Protein AF-A0A819PCN5-F1 (afdb_monomer_lite)

Foldseek 3Di:
DPPPVVVVVVVVVVVVVVVVVVVVVVVVVPPPPVPDPPPPPPDPDDDDDPLVVVADKDFPFPKDADDPVCVVVVPAQCPDQRIKTWIAGPPVRDIDIHHDDDDPVVVVVVVVVVVVVVVVVVVVVVVVVVVVVVVVVVVVVVVVVVVVVVCVVPVDDVLVVVVVVLVVCVVPVVDDDDDDPVVSVVVNQVVDDPVSVVSVVVNVVD

Radius of gyration: 41.99 Å; chains: 1; bounding box: 84×27×104 Å

Secondary structure (DSSP, 8-state):
--SHHHHHHHHHHHHHHHHHHHHHHHHHHHS------------S------GGGTS-EEEEEEEEEPPHHHHHTT-TTTTTTSEEEEEEETTT--EEEEE-PPPHHHHHHHHHHHHHHHHHHHHHHHHHHHHHHHHHHHHHHHHHHHHHHHHHH----HHHHHHHHHHHHHH-TT-------HHHHHHHHHHS-HHHHHHHHHHHH-

pLDDT: mean 79.51, std 15.23, range [34.19, 95.12]

Structure (mmCIF, N/CA/C/O backbone):
data_AF-A0A819PCN5-F1
#
_entry.id   AF-A0A819PCN5-F1
#
loop_
_atom_site.group_PDB
_atom_site.id
_atom_site.type_symbol
_atom_site.label_atom_id
_atom_site.label_alt_id
_atom_site.label_comp_id
_atom_site.label_asym_id
_atom_site.label_entity_id
_atom_site.label_seq_id
_atom_site.pdbx_PDB_ins_code
_atom_site.Cartn_x
_atom_site.Cartn_y
_atom_site.Cartn_z
_atom_site.occupancy
_atom_site.B_iso_or_equiv
_atom_site.auth_seq_id
_atom_site.auth_comp_id
_atom_site.auth_asym_id
_atom_site.auth_atom_id
_atom_site.pdbx_PDB_model_num
ATOM 1 N N . MET A 1 1 ? 12.721 5.752 26.627 1.00 47.56 1 MET A N 1
ATOM 2 C CA . MET A 1 1 ? 12.188 4.786 25.633 1.00 47.56 1 MET A CA 1
ATOM 3 C C . MET A 1 1 ? 11.727 5.528 24.369 1.00 47.56 1 MET A C 1
ATOM 5 O O . MET A 1 1 ? 10.602 5.344 23.937 1.00 47.56 1 MET A O 1
ATOM 9 N N . PHE A 1 2 ? 12.571 6.388 23.779 1.00 42.91 2 PHE A N 1
ATOM 10 C CA . PHE A 1 2 ? 12.208 7.173 22.584 1.00 42.91 2 PHE A CA 1
ATOM 11 C C . PHE A 1 2 ? 13.186 7.038 21.397 1.00 42.91 2 PHE A C 1
ATOM 13 O O . PHE A 1 2 ? 12.843 7.478 20.309 1.00 42.91 2 PHE A O 1
ATOM 20 N N . ASP A 1 3 ? 14.309 6.313 21.518 1.00 54.78 3 ASP A N 1
ATOM 21 C CA . ASP A 1 3 ? 15.351 6.332 20.466 1.00 54.78 3 ASP A CA 1
ATOM 22 C C . ASP A 1 3 ? 15.525 5.061 19.621 1.00 54.78 3 ASP A C 1
ATOM 24 O O . ASP A 1 3 ? 16.230 5.065 18.612 1.00 54.78 3 ASP A O 1
ATOM 28 N N . ILE A 1 4 ? 14.866 3.950 19.962 1.00 57.84 4 ILE A N 1
ATOM 29 C CA . ILE A 1 4 ? 14.995 2.700 19.184 1.00 57.84 4 ILE A CA 1
ATOM 30 C C . ILE A 1 4 ? 14.151 2.745 17.901 1.00 57.84 4 ILE A C 1
ATOM 32 O O . ILE A 1 4 ? 14.544 2.203 16.865 1.00 57.84 4 ILE A O 1
ATOM 36 N N . VAL A 1 5 ? 12.989 3.401 17.951 1.00 57.75 5 VAL A N 1
ATOM 37 C CA . VAL A 1 5 ? 12.026 3.429 16.838 1.00 57.75 5 VAL A CA 1
ATOM 38 C C . VAL A 1 5 ? 12.459 4.418 15.752 1.00 57.75 5 VAL A C 1
ATOM 40 O O . VAL A 1 5 ? 12.352 4.107 14.567 1.00 57.75 5 VAL A O 1
ATOM 43 N N . THR A 1 6 ? 13.008 5.570 16.137 1.00 66.56 6 THR A N 1
ATOM 44 C CA . THR A 1 6 ? 13.599 6.563 15.227 1.00 66.56 6 THR A CA 1
ATOM 45 C C . THR A 1 6 ? 14.868 6.028 14.575 1.00 66.56 6 THR A C 1
ATOM 47 O O . THR A 1 6 ? 14.984 6.096 13.354 1.00 66.56 6 THR A O 1
ATOM 50 N N . ARG A 1 7 ? 15.762 5.377 15.332 1.00 70.56 7 ARG A N 1
ATOM 51 C CA . ARG A 1 7 ? 16.987 4.774 14.779 1.00 70.56 7 ARG A CA 1
ATOM 52 C C . ARG A 1 7 ? 16.694 3.675 13.750 1.00 70.56 7 ARG A C 1
ATOM 54 O O . ARG A 1 7 ? 17.331 3.646 12.703 1.00 70.56 7 ARG A O 1
ATOM 61 N N . ARG A 1 8 ? 15.690 2.818 13.983 1.00 68.75 8 ARG A N 1
ATOM 62 C CA . ARG A 1 8 ? 15.265 1.803 12.994 1.00 68.75 8 ARG A CA 1
ATOM 63 C C . ARG A 1 8 ? 14.690 2.421 11.719 1.00 68.75 8 ARG A C 1
ATOM 65 O O . ARG A 1 8 ? 14.965 1.921 10.634 1.00 68.75 8 ARG A O 1
ATOM 72 N N . ARG A 1 9 ? 13.933 3.516 11.839 1.00 75.44 9 ARG A N 1
ATOM 73 C CA . ARG A 1 9 ? 13.426 4.261 10.677 1.00 75.44 9 ARG A CA 1
ATOM 74 C C . ARG A 1 9 ? 14.562 4.920 9.899 1.00 75.44 9 ARG A C 1
ATOM 76 O O . ARG A 1 9 ? 14.589 4.803 8.683 1.00 75.44 9 ARG A O 1
ATOM 83 N N . ILE A 1 10 ? 15.525 5.534 10.586 1.00 79.00 10 ILE A N 1
ATOM 84 C CA . ILE A 1 10 ? 16.691 6.172 9.959 1.00 79.00 10 ILE A CA 1
ATOM 85 C C . ILE A 1 10 ? 17.537 5.141 9.205 1.00 79.00 10 ILE A C 1
ATOM 87 O O . ILE A 1 10 ? 17.858 5.363 8.045 1.00 79.00 10 ILE A O 1
ATOM 91 N N . ILE A 1 11 ? 17.828 3.985 9.809 1.00 81.00 11 ILE A N 1
ATOM 92 C CA . ILE A 1 11 ? 18.574 2.904 9.143 1.00 81.00 11 ILE A CA 1
ATOM 93 C C . ILE A 1 11 ? 17.844 2.440 7.875 1.00 81.00 11 ILE A C 1
ATOM 95 O O . ILE A 1 11 ? 18.470 2.273 6.834 1.00 81.00 11 ILE A O 1
ATOM 99 N N . PHE A 1 12 ? 16.520 2.293 7.934 1.00 78.81 12 PHE A N 1
ATOM 100 C CA . PHE A 1 12 ? 15.714 1.919 6.773 1.00 78.81 12 PHE A CA 1
ATOM 101 C C . PHE A 1 12 ? 15.790 2.958 5.646 1.00 78.81 12 PHE A C 1
ATOM 103 O O . PHE A 1 12 ? 16.007 2.597 4.492 1.00 78.81 12 PHE A O 1
ATOM 110 N N . PHE A 1 13 ? 15.665 4.246 5.980 1.00 81.06 13 PHE A N 1
ATOM 111 C CA . PHE A 1 13 ? 15.818 5.330 5.008 1.00 81.06 13 PHE A CA 1
ATOM 112 C C . PHE A 1 13 ? 17.221 5.351 4.394 1.00 81.06 13 PHE A C 1
ATOM 114 O O . PHE A 1 13 ? 17.342 5.506 3.183 1.00 81.06 13 PHE A O 1
ATOM 121 N N . LEU A 1 14 ? 18.269 5.124 5.189 1.00 85.25 14 LEU A N 1
ATOM 122 C CA . LEU A 1 14 ? 19.645 5.061 4.694 1.00 85.25 14 LEU A CA 1
ATOM 123 C C . LEU A 1 14 ? 19.857 3.884 3.732 1.00 85.25 14 LEU A C 1
ATOM 125 O O . LEU A 1 14 ? 20.431 4.078 2.664 1.00 85.25 14 LEU A O 1
ATOM 129 N N . PHE A 1 15 ? 19.347 2.690 4.055 1.00 85.44 15 PHE A N 1
ATOM 130 C CA . PHE A 1 15 ? 19.416 1.537 3.150 1.00 85.44 15 PHE A CA 1
ATOM 131 C C . PHE A 1 15 ? 18.616 1.759 1.862 1.00 85.44 15 PHE A C 1
ATOM 133 O O . PHE A 1 15 ? 19.098 1.411 0.787 1.00 85.44 15 PHE A O 1
ATOM 140 N N . ALA A 1 16 ? 17.432 2.372 1.946 1.00 82.56 16 ALA A N 1
ATOM 141 C CA . ALA A 1 16 ? 16.625 2.694 0.773 1.00 82.56 16 ALA A CA 1
ATOM 142 C C . ALA A 1 16 ? 17.334 3.706 -0.144 1.00 82.56 16 ALA A C 1
ATOM 144 O O . ALA A 1 16 ? 17.436 3.478 -1.346 1.00 82.56 16 ALA A O 1
ATOM 145 N N . VAL A 1 17 ? 17.892 4.783 0.419 1.00 85.31 17 VAL A N 1
ATOM 146 C CA . VAL A 1 17 ? 18.661 5.788 -0.335 1.00 85.31 17 VAL A CA 1
ATOM 147 C C . VAL A 1 17 ? 19.912 5.167 -0.956 1.00 85.31 17 VAL A C 1
ATOM 149 O O . VAL A 1 17 ? 20.199 5.412 -2.124 1.00 85.31 17 VAL A O 1
ATOM 152 N N . PHE A 1 18 ? 20.620 4.306 -0.222 1.00 86.81 18 PHE A N 1
ATOM 153 C CA . PHE A 1 18 ? 21.784 3.586 -0.734 1.00 86.81 18 PHE A CA 1
ATOM 154 C C . PHE A 1 18 ? 21.431 2.675 -1.920 1.00 86.81 18 PHE A C 1
ATOM 156 O O . PHE A 1 18 ? 22.106 2.722 -2.947 1.00 86.81 18 PHE A O 1
ATOM 163 N N . PHE A 1 19 ? 20.340 1.905 -1.830 1.00 83.31 19 PHE A N 1
ATOM 164 C CA . PHE A 1 19 ? 19.862 1.066 -2.936 1.00 83.31 19 PHE A CA 1
ATOM 165 C C . PHE A 1 19 ? 19.431 1.887 -4.156 1.00 83.31 19 PHE A C 1
ATOM 167 O O . PHE A 1 19 ? 19.736 1.507 -5.286 1.00 83.31 19 PHE A O 1
ATOM 174 N N . VAL A 1 20 ? 18.776 3.032 -3.946 1.00 83.19 20 VAL A N 1
ATOM 175 C CA . VAL A 1 20 ? 18.402 3.954 -5.028 1.00 83.19 20 VAL A CA 1
ATOM 176 C C . VAL A 1 20 ? 19.651 4.515 -5.710 1.00 83.19 20 VAL A C 1
ATOM 178 O O . VAL A 1 20 ? 19.747 4.445 -6.933 1.00 83.19 20 VAL A O 1
ATOM 181 N N . ILE A 1 21 ? 20.648 4.978 -4.952 1.00 86.31 21 ILE A N 1
ATOM 182 C CA . ILE A 1 21 ? 21.918 5.476 -5.502 1.00 86.31 21 ILE A CA 1
ATOM 183 C C . ILE A 1 21 ? 22.644 4.375 -6.281 1.00 86.31 21 ILE A C 1
ATOM 185 O O . ILE A 1 21 ? 23.072 4.613 -7.407 1.00 86.31 21 ILE A O 1
ATOM 189 N N . LEU A 1 22 ? 22.736 3.157 -5.740 1.00 84.44 22 LEU A N 1
ATOM 190 C CA . LEU A 1 22 ? 23.348 2.030 -6.447 1.00 84.44 22 LEU A CA 1
ATOM 191 C C . LEU A 1 22 ? 22.604 1.676 -7.735 1.00 84.44 22 LEU A C 1
ATOM 193 O O . LEU A 1 22 ? 23.254 1.429 -8.747 1.00 84.44 22 LEU A O 1
ATOM 197 N N . SER A 1 23 ? 21.269 1.696 -7.726 1.00 80.56 23 SER A N 1
ATOM 198 C CA . SER A 1 23 ? 20.475 1.466 -8.936 1.00 80.56 23 SER A CA 1
ATOM 199 C C . SER A 1 23 ? 20.758 2.536 -9.994 1.00 80.56 23 SER A C 1
ATOM 201 O O . SER A 1 23 ? 21.027 2.198 -11.142 1.00 80.56 23 SER A O 1
ATOM 203 N N . ILE A 1 24 ? 20.818 3.815 -9.602 1.00 80.88 24 ILE A N 1
ATOM 204 C CA . ILE A 1 24 ? 21.129 4.936 -10.498 1.00 80.88 24 ILE A CA 1
ATOM 205 C C . ILE A 1 24 ? 22.540 4.789 -11.069 1.00 80.88 24 ILE A C 1
ATOM 207 O O . ILE A 1 24 ? 22.732 4.943 -12.271 1.00 80.88 24 ILE A O 1
ATOM 211 N N . LEU A 1 25 ? 23.526 4.453 -10.234 1.00 80.88 25 LEU A N 1
ATOM 212 C CA . LEU A 1 25 ? 24.910 4.251 -10.665 1.00 80.88 25 LEU A CA 1
ATOM 213 C C . LEU A 1 25 ? 25.053 3.037 -11.590 1.00 80.88 25 LEU A C 1
ATOM 215 O O . LEU A 1 25 ? 25.814 3.085 -12.555 1.00 80.88 25 LEU A O 1
ATOM 219 N N . PHE A 1 26 ? 24.305 1.966 -11.333 1.00 78.38 26 PHE A N 1
ATOM 220 C CA . PHE A 1 26 ? 24.253 0.783 -12.185 1.00 78.38 26 PHE A CA 1
ATOM 221 C C . PHE A 1 26 ? 23.624 1.106 -13.549 1.00 78.38 26 PHE A C 1
ATOM 223 O O . PHE A 1 26 ? 24.216 0.794 -14.581 1.00 78.38 26 PHE A O 1
ATOM 230 N N . PHE A 1 27 ? 22.498 1.829 -13.581 1.00 70.38 27 PHE A N 1
ATOM 231 C CA . PHE A 1 27 ? 21.902 2.323 -14.828 1.00 70.38 27 PHE A CA 1
ATOM 232 C C . PHE A 1 27 ? 22.833 3.293 -15.568 1.00 70.38 27 PHE A C 1
ATOM 234 O O . PHE A 1 27 ? 22.979 3.185 -16.782 1.00 70.38 27 PHE A O 1
ATOM 241 N N . ALA A 1 28 ? 23.530 4.182 -14.858 1.00 69.69 28 ALA A N 1
ATOM 242 C CA . ALA A 1 28 ? 24.494 5.111 -15.447 1.00 69.69 28 ALA A CA 1
ATOM 243 C C . ALA A 1 28 ? 25.737 4.409 -16.025 1.00 69.69 28 ALA A C 1
ATOM 245 O O . ALA A 1 28 ? 26.319 4.897 -16.989 1.00 69.69 28 ALA A O 1
ATOM 246 N N . ARG A 1 29 ? 26.139 3.258 -15.467 1.00 68.69 29 ARG A N 1
ATOM 247 C CA . ARG A 1 29 ? 27.231 2.413 -15.988 1.00 68.69 29 ARG A CA 1
ATOM 248 C C . ARG A 1 29 ? 26.805 1.561 -17.186 1.00 68.69 29 ARG A C 1
ATOM 250 O O . ARG A 1 29 ? 27.654 1.215 -18.002 1.00 68.69 29 ARG A O 1
ATOM 257 N N . ILE A 1 30 ? 25.525 1.197 -17.264 1.00 59.66 30 ILE A N 1
ATOM 258 C CA . ILE A 1 30 ? 24.975 0.289 -18.284 1.00 59.66 30 ILE A CA 1
ATOM 259 C C . ILE A 1 30 ? 24.391 1.028 -19.481 1.00 59.66 30 ILE A C 1
ATOM 261 O O . ILE A 1 30 ? 24.315 0.443 -20.557 1.00 59.66 30 ILE A O 1
ATOM 265 N N . ILE A 1 31 ? 24.048 2.314 -19.351 1.00 52.16 31 ILE A N 1
ATOM 266 C CA . ILE A 1 31 ? 23.922 3.196 -20.513 1.00 52.16 31 ILE A CA 1
ATOM 267 C C . ILE A 1 31 ? 25.330 3.327 -21.105 1.00 52.16 31 ILE A C 1
ATOM 269 O O . ILE A 1 31 ? 26.186 3.965 -20.487 1.00 52.16 31 ILE A O 1
ATOM 273 N N . PRO A 1 32 ? 25.616 2.775 -22.297 1.00 45.69 32 PRO A N 1
ATOM 274 C CA . PRO A 1 32 ? 26.858 3.079 -22.964 1.00 45.69 32 PRO A CA 1
ATOM 275 C C . PRO A 1 32 ? 26.719 4.526 -23.437 1.00 45.69 32 PRO A C 1
ATOM 277 O O . PRO A 1 32 ? 26.144 4.802 -24.490 1.00 45.69 32 PRO A O 1
ATOM 280 N N . SER A 1 33 ? 27.258 5.474 -22.669 1.00 48.09 33 SER A N 1
ATOM 281 C CA . SER A 1 33 ? 27.821 6.675 -23.278 1.00 48.09 33 SER A CA 1
ATOM 282 C C . SER A 1 33 ? 29.029 6.203 -24.080 1.00 48.09 33 SER A C 1
ATOM 284 O O . SER A 1 33 ? 30.165 6.201 -23.609 1.00 48.09 33 SER A O 1
ATOM 286 N N . TYR A 1 34 ? 28.746 5.682 -25.273 1.00 43.84 34 TYR A N 1
ATOM 287 C CA . TYR A 1 34 ? 29.720 5.220 -26.247 1.00 43.84 34 TYR A CA 1
ATOM 288 C C . TYR A 1 34 ? 30.394 6.455 -26.851 1.00 43.84 34 TYR A C 1
ATOM 290 O O . TYR A 1 34 ? 30.130 6.851 -27.979 1.00 43.84 34 TYR A O 1
ATOM 298 N N . SER A 1 35 ? 31.241 7.114 -26.064 1.00 48.19 35 SER A N 1
ATOM 299 C CA . SER A 1 35 ? 32.206 8.093 -26.551 1.00 48.19 35 SER A CA 1
ATOM 300 C C . SER A 1 35 ? 33.605 7.540 -26.317 1.00 48.19 35 SER A C 1
ATOM 302 O O . SER A 1 35 ? 34.374 8.029 -25.493 1.00 48.19 35 SER A O 1
ATOM 304 N N . LYS A 1 36 ? 33.943 6.484 -27.054 1.00 35.03 36 LYS A N 1
ATOM 305 C CA . LYS A 1 36 ? 35.325 6.273 -27.470 1.00 35.03 36 LYS A CA 1
ATOM 306 C C . LYS A 1 36 ? 35.345 6.470 -28.974 1.00 35.03 36 LYS A C 1
ATOM 308 O O . LYS A 1 36 ? 34.945 5.589 -29.727 1.00 35.03 36 LYS A O 1
ATOM 313 N N . HIS A 1 37 ? 35.764 7.661 -29.393 1.00 40.47 37 HIS A N 1
ATOM 314 C CA . HIS A 1 37 ? 36.236 7.878 -30.751 1.00 40.47 37 HIS A CA 1
ATOM 315 C C . HIS A 1 37 ? 37.432 6.942 -30.969 1.00 40.47 37 HIS A C 1
ATOM 317 O O . HIS A 1 37 ? 38.551 7.257 -30.581 1.00 40.47 37 HIS A O 1
ATOM 323 N N . ALA A 1 38 ? 37.190 5.772 -31.557 1.00 36.78 38 ALA A N 1
ATOM 324 C CA . ALA A 1 38 ? 38.187 5.147 -32.406 1.00 36.78 38 ALA A CA 1
ATOM 325 C C . ALA A 1 38 ? 38.101 5.898 -33.735 1.00 36.78 38 ALA A C 1
ATOM 327 O O . ALA A 1 38 ? 37.205 5.670 -34.546 1.00 36.78 38 ALA A O 1
ATOM 328 N N . SER A 1 39 ? 38.968 6.892 -33.889 1.00 40.16 39 SER A N 1
ATOM 329 C CA . SER A 1 39 ? 39.209 7.597 -35.140 1.00 40.16 39 SER A CA 1
ATOM 330 C C . SER A 1 39 ? 39.729 6.604 -36.180 1.00 40.16 39 SER A C 1
ATOM 332 O O . SER A 1 39 ? 40.931 6.399 -36.308 1.00 40.16 39 SER A O 1
ATOM 334 N N . LEU A 1 40 ? 38.812 5.965 -36.904 1.00 42.12 40 LEU A N 1
ATOM 335 C CA . LEU A 1 40 ? 39.084 5.429 -38.228 1.00 42.12 40 LEU A CA 1
ATOM 336 C C . LEU A 1 40 ? 38.688 6.526 -39.206 1.00 42.12 40 LEU A C 1
ATOM 338 O O . LEU A 1 40 ? 37.509 6.821 -39.390 1.00 42.12 40 LEU A O 1
ATOM 342 N N . THR A 1 41 ? 39.704 7.177 -39.756 1.00 34.19 41 THR A N 1
ATOM 343 C CA . THR A 1 41 ? 39.614 8.097 -40.885 1.00 34.19 41 THR A CA 1
ATOM 344 C C . THR A 1 41 ? 38.913 7.378 -42.037 1.00 34.19 41 THR A C 1
ATOM 346 O O . THR A 1 41 ? 39.517 6.552 -42.719 1.00 34.19 41 THR A O 1
ATOM 349 N N . ILE A 1 42 ? 37.614 7.635 -42.203 1.00 43.69 42 ILE A N 1
ATOM 350 C CA . ILE A 1 42 ? 36.904 7.313 -43.436 1.00 43.69 42 ILE A CA 1
ATOM 351 C C . ILE A 1 42 ? 37.277 8.427 -44.397 1.00 43.69 42 ILE A C 1
ATOM 353 O O . ILE A 1 42 ? 36.908 9.582 -44.194 1.00 43.69 42 ILE A O 1
ATOM 357 N N . ASP A 1 43 ? 38.098 8.042 -45.363 1.00 36.19 43 ASP A N 1
ATOM 358 C CA . ASP A 1 43 ? 38.549 8.869 -46.462 1.00 36.19 43 ASP A CA 1
ATOM 359 C C . ASP A 1 43 ? 37.342 9.490 -47.179 1.00 36.19 43 ASP A C 1
ATOM 361 O O . ASP A 1 43 ? 36.329 8.833 -47.453 1.00 36.19 43 ASP A O 1
ATOM 365 N N . ASP A 1 44 ? 37.447 10.790 -47.404 1.00 45.22 44 ASP A N 1
ATOM 366 C CA . ASP A 1 44 ? 36.424 11.654 -47.963 1.00 45.22 44 ASP A CA 1
ATOM 367 C C . ASP A 1 44 ? 36.278 11.363 -49.459 1.00 45.22 44 ASP A C 1
ATOM 369 O O . ASP A 1 44 ? 37.018 11.886 -50.288 1.00 45.22 44 ASP A O 1
ATOM 373 N N . LYS A 1 45 ? 35.345 10.468 -49.803 1.00 38.31 45 LYS A N 1
ATOM 374 C CA . LYS A 1 45 ? 34.654 10.422 -51.102 1.00 38.31 45 LYS A CA 1
ATOM 375 C C . LYS A 1 45 ? 33.392 9.579 -50.980 1.00 38.31 45 LYS A C 1
ATOM 377 O O . LYS A 1 45 ? 33.329 8.394 -51.304 1.00 38.31 45 LYS A O 1
ATOM 382 N N . GLN A 1 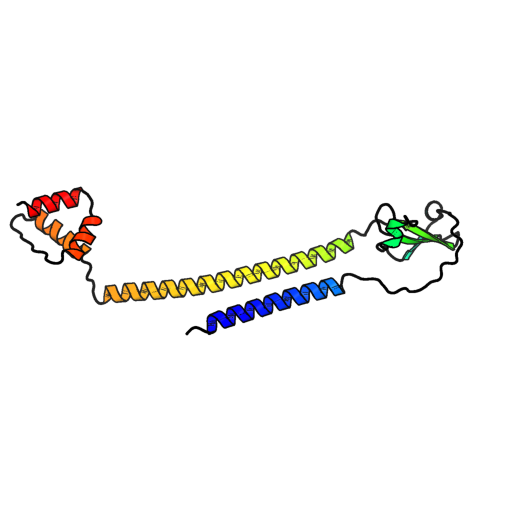46 ? 32.354 10.232 -50.481 1.00 47.97 46 GLN A N 1
ATOM 383 C CA . GLN A 1 46 ? 30.999 9.715 -50.468 1.00 47.97 46 GLN A CA 1
ATOM 384 C C . GLN A 1 46 ? 30.465 9.628 -51.902 1.00 47.97 46 GLN A C 1
ATOM 386 O O . GLN A 1 46 ? 29.950 10.604 -52.440 1.00 47.97 46 GLN A O 1
ATOM 391 N N . GLN A 1 47 ? 30.550 8.442 -52.506 1.00 39.88 47 GLN A N 1
ATOM 392 C CA . GLN A 1 47 ? 29.800 8.124 -53.717 1.00 39.88 47 GLN A CA 1
ATOM 393 C C . GLN A 1 47 ? 28.946 6.872 -53.510 1.00 39.88 47 GLN A C 1
ATOM 395 O O . GLN A 1 47 ? 29.378 5.730 -53.633 1.00 39.88 47 GLN A O 1
ATOM 400 N N . ILE A 1 48 ? 27.710 7.181 -53.123 1.00 56.84 48 ILE A N 1
ATOM 401 C CA . ILE A 1 48 ? 26.435 6.498 -53.354 1.00 56.84 48 ILE A CA 1
ATOM 402 C C . ILE A 1 48 ? 26.563 5.277 -54.280 1.00 56.84 48 ILE A C 1
ATOM 404 O O . ILE A 1 48 ? 26.452 5.378 -55.498 1.00 56.84 48 ILE A O 1
ATOM 408 N N . SER A 1 49 ? 26.734 4.102 -53.688 1.00 57.22 49 SER A N 1
ATOM 409 C CA . SER A 1 49 ? 26.244 2.865 -54.284 1.00 57.22 49 SER A CA 1
ATOM 410 C C . SER A 1 49 ? 25.652 2.024 -53.163 1.00 57.22 49 SER A C 1
ATOM 412 O O . SER A 1 49 ? 26.328 1.650 -52.206 1.00 57.22 49 SER A O 1
ATOM 414 N N . GLU A 1 50 ? 24.347 1.781 -53.235 1.00 78.00 50 GLU A N 1
ATOM 415 C CA . GLU A 1 50 ? 23.643 0.884 -52.321 1.00 78.00 50 GLU A CA 1
ATOM 416 C C . GLU A 1 50 ? 23.957 -0.569 -52.703 1.00 78.00 50 GLU A C 1
ATOM 418 O O . GLU A 1 50 ? 23.086 -1.331 -53.108 1.00 78.00 50 GLU A O 1
ATOM 423 N N . CYS A 1 51 ? 25.231 -0.962 -52.601 1.00 82.06 51 CYS A N 1
ATOM 424 C CA . CYS A 1 51 ? 25.686 -2.313 -52.954 1.00 82.06 51 CYS A CA 1
ATOM 425 C C . CYS A 1 51 ? 25.005 -3.397 -52.107 1.00 82.06 51 CYS A C 1
ATOM 427 O O . CYS A 1 51 ? 24.860 -4.537 -52.541 1.00 82.06 51 CYS A O 1
ATOM 429 N N . TYR A 1 52 ? 24.521 -3.019 -50.922 1.00 81.31 52 TYR A N 1
ATOM 430 C CA . TYR A 1 52 ? 23.780 -3.889 -50.018 1.00 81.31 52 TYR A CA 1
ATOM 431 C C . TYR A 1 52 ? 22.407 -4.323 -50.562 1.00 81.31 52 TYR A C 1
ATOM 433 O O . TYR A 1 52 ? 21.764 -5.169 -49.946 1.00 81.31 52 TYR A O 1
ATOM 441 N N . LEU A 1 53 ? 21.940 -3.745 -51.678 1.00 83.25 53 LEU A N 1
ATOM 442 C CA . LEU A 1 53 ? 20.724 -4.174 -52.380 1.00 83.25 53 LEU A CA 1
ATOM 443 C C . LEU A 1 53 ? 21.000 -5.228 -53.461 1.00 83.25 53 LEU A C 1
ATOM 445 O O . LEU A 1 53 ? 20.102 -5.988 -53.814 1.00 83.25 53 LEU A O 1
ATOM 449 N N . THR A 1 54 ? 22.219 -5.274 -54.001 1.00 82.62 54 THR A N 1
ATOM 450 C CA . THR A 1 54 ? 22.569 -6.095 -55.172 1.00 82.62 54 THR A CA 1
ATOM 451 C C . THR A 1 54 ? 23.475 -7.275 -54.835 1.00 82.62 54 THR A C 1
ATOM 453 O O . THR A 1 54 ? 23.566 -8.231 -55.608 1.00 82.62 54 THR A O 1
ATOM 456 N N . GLU A 1 55 ? 24.164 -7.225 -53.697 1.00 86.81 55 GLU A N 1
ATOM 457 C CA . GLU A 1 55 ? 25.183 -8.196 -53.306 1.00 86.81 55 GLU A CA 1
ATOM 458 C C . GLU A 1 55 ? 24.951 -8.733 -51.889 1.00 86.81 55 GLU A C 1
ATOM 460 O O . GLU A 1 55 ? 24.361 -8.041 -51.056 1.00 86.81 55 GLU A O 1
ATOM 465 N N . PRO A 1 56 ? 25.422 -9.961 -51.588 1.00 87.75 56 PRO A N 1
ATOM 466 C CA . PRO A 1 56 ? 25.481 -10.439 -50.215 1.00 87.75 56 PRO A CA 1
ATOM 467 C C . PRO A 1 56 ? 26.396 -9.539 -49.378 1.00 87.75 56 PRO A C 1
ATOM 469 O O . PRO A 1 56 ? 27.370 -8.969 -49.882 1.00 87.75 56 PRO A O 1
ATOM 472 N N . ILE A 1 57 ? 26.047 -9.412 -48.101 1.00 86.44 57 ILE A N 1
ATOM 473 C CA . ILE A 1 57 ? 26.701 -8.508 -47.162 1.00 86.44 57 ILE A CA 1
ATOM 474 C C . ILE A 1 57 ? 27.134 -9.229 -45.892 1.00 86.44 57 ILE A C 1
ATOM 476 O O . ILE A 1 57 ? 26.424 -10.097 -45.386 1.00 86.44 57 ILE A O 1
ATOM 480 N N . ASP A 1 58 ? 28.240 -8.764 -45.324 1.00 86.75 58 ASP A N 1
ATOM 481 C CA . ASP A 1 58 ? 28.736 -9.175 -44.017 1.00 86.75 58 ASP A CA 1
ATOM 482 C C . ASP A 1 58 ? 28.592 -8.020 -43.013 1.00 86.75 58 ASP A C 1
ATOM 484 O O . ASP A 1 58 ? 28.950 -6.870 -43.293 1.00 86.75 58 ASP A O 1
ATOM 488 N N . ILE A 1 59 ? 28.050 -8.304 -41.824 1.00 83.56 59 ILE A N 1
ATOM 489 C CA . ILE A 1 59 ? 27.831 -7.292 -40.777 1.00 83.56 59 ILE A CA 1
ATOM 490 C C . ILE A 1 59 ? 29.127 -7.116 -39.983 1.00 83.56 59 ILE A C 1
ATOM 492 O O . ILE A 1 59 ? 29.501 -7.983 -39.197 1.00 83.56 59 ILE A O 1
ATOM 496 N N . ILE A 1 60 ? 29.801 -5.975 -40.155 1.00 83.50 60 ILE A N 1
ATOM 497 C CA . ILE A 1 60 ? 31.035 -5.667 -39.412 1.00 83.50 60 ILE A CA 1
ATOM 498 C C . ILE A 1 60 ? 30.707 -5.034 -38.060 1.00 83.50 60 ILE A C 1
ATOM 500 O O . ILE A 1 60 ? 31.343 -5.326 -37.049 1.00 83.50 60 ILE A O 1
ATOM 504 N N . THR A 1 61 ? 29.752 -4.103 -38.041 1.00 78.50 61 THR A N 1
ATOM 505 C CA . THR A 1 61 ? 29.407 -3.343 -36.837 1.00 78.50 61 THR A CA 1
ATOM 506 C C . THR A 1 61 ? 27.939 -3.520 -36.520 1.00 78.50 61 THR A C 1
ATOM 508 O O . THR A 1 61 ? 27.081 -3.101 -37.295 1.00 78.50 61 THR A O 1
ATOM 511 N N . SER A 1 62 ? 27.675 -4.107 -35.354 1.00 77.31 62 SER A N 1
ATOM 512 C CA . SER A 1 62 ? 26.331 -4.270 -34.813 1.00 77.31 62 SER A CA 1
ATOM 513 C C . SER A 1 62 ? 25.608 -2.930 -34.680 1.00 77.31 62 SER A C 1
ATOM 515 O O . SER A 1 62 ? 26.207 -1.898 -34.379 1.00 77.31 62 SER A O 1
ATOM 517 N N . CYS A 1 63 ? 24.295 -2.976 -34.874 1.00 82.69 63 CYS A N 1
ATOM 518 C CA . CYS A 1 63 ? 23.393 -1.834 -34.862 1.00 82.69 63 CYS A CA 1
ATOM 519 C C . CYS A 1 63 ? 23.569 -0.900 -33.657 1.00 82.69 63 CYS A C 1
ATOM 521 O O . CYS A 1 63 ? 23.306 -1.276 -32.511 1.00 82.69 63 CYS A O 1
ATOM 523 N N . GLN A 1 64 ? 23.968 0.343 -33.929 1.00 81.75 64 GLN A N 1
ATOM 524 C CA . GLN A 1 64 ? 24.256 1.349 -32.913 1.00 81.75 64 GLN A CA 1
ATOM 525 C C . GLN A 1 64 ? 23.383 2.594 -33.103 1.00 81.75 64 GLN A C 1
ATOM 527 O O . GLN A 1 64 ? 23.014 2.969 -34.218 1.00 81.75 64 GLN A O 1
ATOM 532 N N . LYS A 1 65 ? 23.043 3.256 -31.992 1.00 84.25 65 LYS A N 1
ATOM 533 C CA . LYS A 1 65 ? 22.276 4.508 -32.000 1.00 84.25 65 LYS A CA 1
ATOM 534 C C . LYS A 1 65 ? 23.091 5.624 -32.664 1.00 84.25 65 LYS A C 1
ATOM 536 O O . LYS A 1 65 ? 24.267 5.791 -32.342 1.00 84.25 65 LYS A O 1
ATOM 541 N N . CYS A 1 66 ? 22.468 6.412 -33.539 1.00 80.88 66 CYS A N 1
ATOM 542 C CA . CYS A 1 66 ? 23.132 7.575 -34.129 1.00 80.88 66 CYS A CA 1
ATOM 543 C C . CYS A 1 66 ? 23.424 8.667 -33.094 1.00 80.88 66 CYS A C 1
ATOM 545 O O . CYS A 1 66 ? 22.682 8.845 -32.120 1.00 80.88 66 CYS A O 1
ATOM 547 N N . THR A 1 67 ? 24.448 9.473 -33.367 1.00 83.31 67 THR A N 1
ATOM 548 C CA . THR A 1 67 ? 24.732 10.683 -32.586 1.00 83.31 67 THR A CA 1
ATOM 549 C C . THR A 1 67 ? 23.687 11.782 -32.825 1.00 83.31 67 THR A C 1
ATOM 551 O O . THR A 1 67 ? 22.938 11.777 -33.808 1.00 83.31 67 THR A O 1
ATOM 554 N N . SER A 1 68 ? 23.625 12.760 -31.916 1.00 77.44 68 SER A N 1
ATOM 555 C CA . SER A 1 68 ? 22.715 13.910 -32.031 1.00 77.44 68 SER A CA 1
ATOM 556 C C . SER A 1 68 ? 22.997 14.764 -33.271 1.00 77.44 68 SER A C 1
ATOM 558 O O . SER A 1 68 ? 22.058 15.285 -33.873 1.00 77.44 68 SER A O 1
ATOM 560 N N . TYR A 1 69 ? 24.265 14.873 -33.672 1.00 85.38 69 TYR A N 1
ATOM 561 C CA . TYR A 1 69 ? 24.684 15.558 -34.891 1.00 85.38 69 TYR A CA 1
ATOM 562 C C . TYR A 1 69 ? 24.203 14.818 -36.145 1.00 85.38 69 TYR A C 1
ATOM 564 O O . TYR A 1 69 ? 23.492 15.412 -36.947 1.00 85.38 69 TYR A O 1
ATOM 572 N N . GLU A 1 70 ? 24.476 13.514 -36.261 1.00 83.88 70 GLU A N 1
ATOM 573 C CA . GLU A 1 70 ? 24.092 12.686 -37.421 1.00 83.88 70 GLU A CA 1
ATOM 574 C C . GLU A 1 70 ? 22.584 12.644 -37.663 1.00 83.88 70 GLU A C 1
ATOM 576 O O . GLU A 1 70 ? 22.119 12.605 -38.802 1.00 83.88 70 GLU A O 1
ATOM 581 N N . ARG A 1 71 ? 21.798 12.690 -36.584 1.00 81.50 71 ARG A N 1
ATOM 582 C CA . ARG A 1 71 ? 20.339 12.740 -36.679 1.00 81.50 71 ARG A CA 1
ATOM 583 C C . ARG A 1 71 ? 19.840 14.084 -37.215 1.00 81.50 71 ARG A C 1
ATOM 585 O O . ARG A 1 71 ? 18.855 14.115 -37.945 1.00 81.50 71 ARG A O 1
ATOM 592 N N . ARG A 1 72 ? 20.504 15.188 -36.856 1.00 83.75 72 ARG A N 1
ATOM 593 C CA . ARG A 1 72 ? 20.159 16.542 -37.328 1.00 83.75 72 ARG A CA 1
ATOM 594 C C . ARG A 1 72 ? 20.635 16.781 -38.756 1.00 83.75 72 ARG A C 1
ATOM 596 O O . ARG A 1 72 ? 19.896 17.366 -39.538 1.00 83.7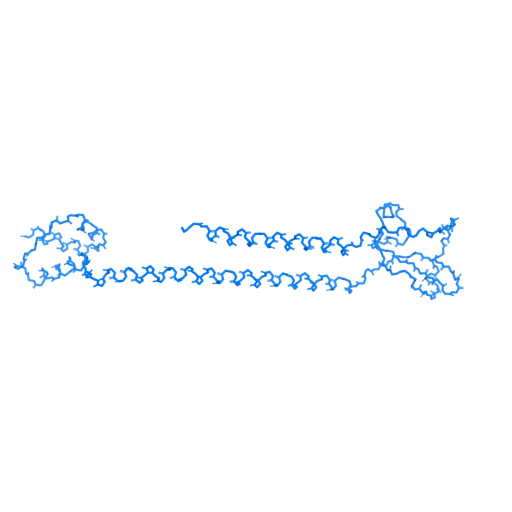5 72 ARG A O 1
ATOM 603 N N . SER A 1 73 ? 21.825 16.292 -39.097 1.00 84.25 73 SER A N 1
ATOM 604 C CA . SER A 1 73 ? 22.391 16.382 -40.445 1.00 84.25 73 SER A CA 1
ATOM 605 C C . SER A 1 73 ? 21.802 15.364 -41.424 1.00 84.25 73 SER A C 1
ATOM 607 O O . SER A 1 73 ? 22.164 15.383 -42.594 1.00 84.25 73 SER A O 1
ATOM 609 N N . LYS A 1 74 ? 20.880 14.499 -40.967 1.00 81.56 74 LYS A N 1
ATOM 610 C CA . LYS A 1 74 ? 20.264 13.425 -41.762 1.00 81.56 74 LYS A CA 1
ATOM 611 C C . LYS A 1 74 ? 21.316 12.538 -42.440 1.00 81.56 74 LYS A C 1
ATOM 613 O O . LYS A 1 74 ? 21.199 12.218 -43.618 1.00 81.56 74 LYS A O 1
ATOM 618 N N . ALA A 1 75 ? 22.341 12.147 -41.685 1.00 81.62 75 ALA A N 1
ATOM 619 C CA . ALA A 1 75 ? 23.411 11.295 -42.186 1.00 81.62 75 ALA A CA 1
ATOM 620 C C . ALA A 1 75 ? 22.872 9.949 -42.713 1.00 81.62 75 ALA A C 1
ATOM 622 O O . ALA A 1 75 ? 21.910 9.385 -42.172 1.00 81.62 75 ALA A O 1
ATOM 623 N N . ASN A 1 76 ? 23.521 9.428 -43.757 1.00 80.88 76 ASN A N 1
ATOM 624 C CA . ASN A 1 76 ? 23.120 8.197 -44.437 1.00 80.88 76 ASN A CA 1
ATOM 625 C C . ASN A 1 76 ? 23.027 7.013 -43.462 1.00 80.88 76 ASN A C 1
ATOM 627 O O . ASN A 1 76 ? 23.871 6.837 -42.581 1.00 80.88 76 ASN A O 1
ATOM 631 N N . GLY A 1 77 ? 21.969 6.213 -43.612 1.00 81.50 77 GLY A N 1
ATOM 632 C CA . GLY A 1 77 ? 21.698 5.057 -42.759 1.00 81.50 77 GLY A CA 1
ATOM 633 C C . GLY A 1 77 ? 21.200 5.386 -41.348 1.00 81.50 77 GLY A C 1
ATOM 634 O O . GLY A 1 77 ? 21.007 4.469 -40.563 1.00 81.50 77 GLY A O 1
ATOM 635 N N . CYS A 1 78 ? 20.962 6.655 -40.997 1.00 84.44 78 CYS A N 1
ATOM 636 C CA . CYS A 1 78 ? 20.407 6.996 -39.685 1.00 84.44 78 CYS A CA 1
ATOM 637 C C . CYS A 1 78 ? 18.870 7.048 -39.654 1.00 84.44 78 CYS A C 1
ATOM 639 O O . CYS A 1 78 ? 18.250 6.711 -38.648 1.00 84.44 78 CYS A O 1
ATOM 641 N N . LEU A 1 79 ? 18.233 7.483 -40.739 1.00 83.50 79 LEU A N 1
ATOM 642 C CA . LEU A 1 79 ? 16.774 7.530 -40.862 1.00 83.50 79 LEU A CA 1
ATOM 643 C C . LEU A 1 79 ? 16.263 6.250 -41.544 1.00 83.50 79 LEU A C 1
ATOM 645 O O . LEU A 1 79 ? 16.960 5.730 -42.414 1.00 83.50 79 LEU A O 1
ATOM 649 N N . PRO A 1 80 ? 15.061 5.751 -41.191 1.00 76.06 80 PRO A N 1
ATOM 650 C CA . PRO A 1 80 ? 14.075 6.346 -40.278 1.00 76.06 80 PRO A CA 1
ATOM 651 C C . PRO A 1 80 ? 14.233 5.953 -38.796 1.00 76.06 80 PRO A C 1
ATOM 653 O O . PRO A 1 80 ? 13.707 6.647 -37.928 1.00 76.06 80 PRO A O 1
ATOM 656 N N . THR A 1 81 ? 14.937 4.864 -38.471 1.00 80.75 81 THR A N 1
ATOM 657 C CA . THR A 1 81 ? 14.897 4.268 -37.118 1.00 80.75 81 THR A CA 1
ATOM 658 C C . THR A 1 81 ? 15.720 5.038 -36.080 1.00 80.75 81 THR A C 1
ATOM 660 O O . THR A 1 81 ? 15.463 4.948 -34.879 1.00 80.75 81 THR A O 1
ATOM 663 N N . G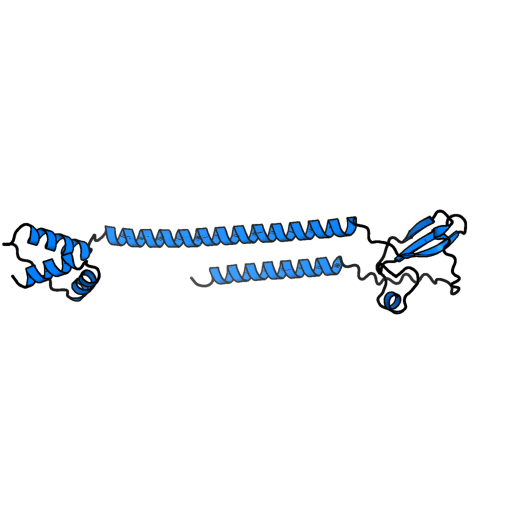LY A 1 82 ? 16.704 5.829 -36.512 1.00 79.69 82 GLY A N 1
ATOM 664 C CA . GLY A 1 82 ? 17.683 6.472 -35.635 1.00 79.69 82 GLY A CA 1
ATOM 665 C C . GLY A 1 82 ? 18.840 5.559 -35.222 1.00 79.69 82 GLY A C 1
ATOM 666 O O . GLY A 1 82 ? 19.577 5.909 -34.294 1.00 79.69 82 GLY A O 1
ATOM 667 N N . TYR A 1 83 ? 18.977 4.407 -35.879 1.00 83.12 83 TYR A N 1
ATOM 668 C CA . TYR A 1 83 ? 20.040 3.433 -35.668 1.00 83.12 83 TYR A CA 1
ATOM 669 C C . TYR A 1 83 ? 20.694 3.087 -36.999 1.00 83.12 83 TYR A C 1
ATOM 671 O O . TYR A 1 83 ? 20.003 2.929 -38.009 1.00 83.12 83 TYR A O 1
ATOM 679 N N . LYS A 1 84 ? 22.018 2.941 -36.966 1.00 85.81 84 LYS A N 1
ATOM 680 C CA . LYS A 1 84 ? 22.848 2.634 -38.128 1.00 85.81 84 LYS A CA 1
ATOM 681 C C . LYS A 1 84 ? 23.732 1.421 -37.865 1.00 85.81 84 LYS A C 1
ATOM 683 O O . LYS A 1 84 ? 24.168 1.192 -36.735 1.00 85.81 84 LYS A O 1
ATOM 688 N N . GLU A 1 85 ? 24.027 0.684 -38.920 1.00 85.81 85 GLU A N 1
ATOM 689 C CA . GLU A 1 85 ? 25.012 -0.394 -38.932 1.00 85.81 85 GLU A CA 1
ATOM 690 C C . GLU A 1 85 ? 25.924 -0.264 -40.152 1.00 85.81 85 GLU A C 1
ATOM 692 O O . GLU A 1 85 ? 25.560 0.368 -41.149 1.00 85.81 85 GLU A O 1
ATOM 697 N N . ILE A 1 86 ? 27.124 -0.836 -40.050 1.00 85.62 86 ILE A N 1
ATOM 698 C CA . ILE A 1 86 ? 28.119 -0.820 -41.126 1.00 85.62 86 ILE A CA 1
ATOM 699 C C . ILE A 1 86 ? 28.223 -2.230 -41.694 1.00 85.62 86 ILE A C 1
ATOM 701 O O . ILE A 1 86 ? 28.516 -3.180 -40.959 1.00 85.62 86 ILE A O 1
ATOM 705 N N . VAL A 1 87 ? 28.006 -2.340 -43.002 1.00 87.31 87 VAL A N 1
ATOM 706 C CA . VAL A 1 87 ? 28.029 -3.600 -43.747 1.00 87.31 87 VAL A CA 1
ATOM 707 C C . VAL A 1 87 ? 29.138 -3.583 -44.795 1.00 87.31 87 VAL A C 1
ATOM 709 O O . VAL A 1 87 ? 29.465 -2.531 -45.349 1.00 87.31 87 VAL A O 1
ATOM 712 N N . LEU A 1 88 ? 29.728 -4.747 -45.051 1.00 87.50 88 LEU A N 1
ATOM 713 C CA . LEU A 1 88 ? 30.687 -4.973 -46.129 1.00 87.50 88 LEU A CA 1
ATOM 714 C C . LEU A 1 88 ? 29.993 -5.720 -47.256 1.00 87.50 88 LEU A C 1
ATOM 716 O O . LEU A 1 88 ? 29.432 -6.782 -47.018 1.00 87.50 88 LEU A O 1
ATOM 720 N N . CYS A 1 89 ? 30.051 -5.192 -48.470 1.00 88.31 89 CYS A N 1
ATOM 721 C CA . CYS A 1 89 ? 29.552 -5.905 -49.639 1.00 88.31 89 CYS A CA 1
ATOM 722 C C . CYS A 1 89 ? 30.597 -6.919 -50.108 1.00 88.31 89 CYS A C 1
ATOM 724 O O . CYS A 1 89 ? 31.741 -6.549 -50.374 1.00 88.31 89 CYS A O 1
ATOM 726 N N . SER A 1 90 ? 30.229 -8.198 -50.197 1.00 89.25 90 SER A N 1
ATOM 727 C CA . SER A 1 90 ? 31.215 -9.271 -50.370 1.00 89.25 90 SER A CA 1
ATOM 728 C C . SER A 1 90 ? 31.845 -9.315 -51.773 1.00 89.25 90 SER A C 1
ATOM 730 O O . SER A 1 90 ? 32.939 -9.855 -51.903 1.00 89.25 90 SER A O 1
ATOM 732 N N . LYS A 1 91 ? 31.210 -8.757 -52.824 1.00 86.12 91 LYS A N 1
ATOM 733 C CA . LYS A 1 91 ? 31.798 -8.742 -54.186 1.00 86.12 91 LYS A CA 1
ATOM 734 C C . LYS A 1 91 ? 32.548 -7.444 -54.486 1.00 86.12 91 LYS A C 1
ATOM 736 O O . LYS A 1 91 ? 33.651 -7.482 -55.016 1.00 86.12 91 LYS A O 1
ATOM 741 N N . SER A 1 92 ? 31.951 -6.307 -54.143 1.00 84.44 92 SER A N 1
ATOM 742 C CA . SER A 1 92 ? 32.535 -4.973 -54.343 1.00 84.44 92 SER A CA 1
ATOM 743 C C . SER A 1 92 ? 33.585 -4.600 -53.290 1.00 84.44 92 SER A C 1
ATOM 745 O O . SER A 1 92 ? 34.375 -3.687 -53.514 1.00 84.44 92 SER A O 1
ATOM 747 N N . ILE A 1 93 ? 33.615 -5.304 -52.151 1.00 84.00 93 ILE A N 1
ATOM 748 C CA . ILE A 1 93 ? 34.531 -5.069 -51.019 1.00 84.00 93 ILE A CA 1
ATOM 749 C C . ILE A 1 93 ? 34.458 -3.605 -50.533 1.00 84.00 93 ILE A C 1
ATOM 751 O O . ILE A 1 93 ? 35.416 -3.034 -50.014 1.00 84.00 93 ILE A O 1
ATOM 755 N N . ILE A 1 94 ? 33.290 -2.972 -50.676 1.00 83.12 94 ILE A N 1
ATOM 756 C CA . ILE A 1 94 ? 33.040 -1.616 -50.180 1.00 83.12 94 ILE A CA 1
ATOM 757 C C . ILE A 1 94 ? 32.243 -1.656 -48.879 1.00 83.12 94 ILE A C 1
ATOM 759 O O . ILE A 1 94 ? 31.389 -2.522 -48.666 1.00 83.12 94 ILE A O 1
ATOM 763 N N . LYS A 1 95 ? 32.525 -0.696 -47.995 1.00 86.19 95 LYS A N 1
ATOM 764 C CA . LYS A 1 95 ? 31.804 -0.526 -46.731 1.00 86.19 95 LYS A CA 1
ATOM 765 C C . LYS A 1 95 ? 30.696 0.492 -46.923 1.00 86.19 95 LYS A C 1
ATOM 767 O O . LYS A 1 95 ? 30.963 1.622 -47.325 1.00 86.19 95 LYS A O 1
ATOM 772 N N . THR A 1 96 ? 29.471 0.110 -46.596 1.00 85.75 96 THR A N 1
ATOM 773 C CA . THR A 1 96 ? 28.315 1.006 -46.665 1.00 85.75 96 THR A CA 1
ATOM 774 C C . THR A 1 96 ? 27.584 1.056 -45.332 1.00 85.75 96 THR A C 1
ATOM 776 O O . THR A 1 96 ? 27.696 0.159 -44.493 1.00 85.75 96 THR A O 1
ATOM 779 N N . VAL A 1 97 ? 26.875 2.161 -45.107 1.00 85.75 97 VAL A N 1
ATOM 780 C CA . VAL A 1 97 ? 26.096 2.398 -43.890 1.00 85.75 97 VAL A CA 1
ATOM 781 C C . VAL A 1 97 ? 24.625 2.307 -44.242 1.00 85.75 97 VAL A C 1
ATOM 783 O O . VAL A 1 97 ? 24.169 2.980 -45.166 1.00 85.75 97 VAL A O 1
ATOM 786 N N . ARG A 1 98 ? 23.872 1.519 -43.476 1.00 85.12 98 ARG A N 1
ATOM 787 C CA . ARG A 1 98 ? 22.420 1.408 -43.632 1.00 85.12 98 ARG A CA 1
ATOM 788 C C . ARG A 1 98 ? 21.703 1.518 -42.295 1.00 85.12 98 ARG A C 1
ATOM 790 O O . ARG A 1 98 ? 22.308 1.353 -41.234 1.00 85.12 98 ARG A O 1
ATOM 797 N N . SER A 1 99 ? 20.407 1.810 -42.366 1.00 85.56 99 SER A N 1
ATOM 798 C CA . SER A 1 99 ? 19.552 1.868 -41.183 1.00 85.56 99 SER A CA 1
ATOM 799 C C . SER A 1 99 ? 19.156 0.466 -40.742 1.00 85.56 99 SER A C 1
ATOM 801 O O . SER A 1 99 ? 18.811 -0.376 -41.567 1.00 85.56 99 SER A O 1
ATOM 803 N N . CYS A 1 100 ? 19.214 0.226 -39.434 1.00 83.88 100 CYS A N 1
ATOM 804 C CA . CYS A 1 100 ? 18.841 -1.043 -38.819 1.00 83.88 100 CYS A CA 1
ATOM 805 C C . CYS A 1 100 ? 17.646 -0.862 -37.868 1.00 83.88 100 CYS A C 1
ATOM 807 O O . CYS A 1 100 ? 17.463 0.195 -37.259 1.00 83.88 100 CYS A O 1
ATOM 809 N N . GLN A 1 101 ? 16.847 -1.918 -37.703 1.00 77.69 101 GLN A N 1
ATOM 810 C CA . GLN A 1 101 ? 15.850 -2.035 -36.638 1.00 77.69 101 GLN A CA 1
ATOM 811 C C . GLN A 1 101 ? 16.473 -2.711 -35.406 1.00 77.69 101 GLN A C 1
ATOM 813 O O . GLN A 1 101 ? 17.089 -3.768 -35.521 1.00 77.69 101 GLN A O 1
ATOM 818 N N . ILE A 1 102 ? 16.324 -2.107 -34.221 1.00 69.56 102 ILE A N 1
ATOM 819 C CA . ILE A 1 102 ? 16.930 -2.609 -32.975 1.00 69.56 102 ILE A CA 1
ATOM 820 C C . ILE A 1 102 ? 16.502 -4.070 -32.722 1.00 69.56 102 ILE A C 1
ATOM 822 O O . ILE A 1 102 ? 15.302 -4.356 -32.759 1.00 69.56 102 ILE A O 1
ATOM 826 N N . PRO A 1 103 ? 17.430 -4.985 -32.380 1.00 61.66 103 PRO A N 1
ATOM 827 C CA . PRO A 1 103 ? 17.075 -6.354 -32.020 1.00 61.66 103 PRO A CA 1
ATOM 828 C C . PRO A 1 103 ? 16.196 -6.406 -30.758 1.00 61.66 103 PRO A C 1
ATOM 830 O O . PRO A 1 103 ? 16.589 -5.923 -29.693 1.00 61.66 103 PRO A O 1
ATOM 833 N N . ALA A 1 104 ? 15.046 -7.085 -30.833 1.00 58.62 104 ALA A N 1
ATOM 834 C CA . ALA A 1 104 ? 14.083 -7.229 -29.729 1.00 58.62 104 ALA A CA 1
ATOM 835 C C . ALA A 1 104 ? 14.658 -7.898 -28.455 1.00 58.62 104 ALA A C 1
ATOM 837 O O . ALA A 1 104 ? 14.099 -7.769 -27.365 1.00 58.62 104 ALA A O 1
ATOM 838 N N . HIS A 1 105 ? 15.787 -8.605 -28.562 1.00 53.09 105 HIS A N 1
ATOM 839 C CA . HIS A 1 105 ? 16.435 -9.282 -27.435 1.00 53.09 105 HIS A CA 1
ATOM 840 C C . HIS A 1 105 ? 17.078 -8.311 -26.426 1.00 53.09 105 HIS A C 1
ATOM 842 O O . HIS A 1 105 ? 17.101 -8.587 -25.229 1.00 53.09 105 HIS A O 1
ATOM 848 N N . ILE A 1 106 ? 17.558 -7.146 -26.872 1.00 58.03 106 ILE A N 1
ATOM 849 C CA . ILE A 1 106 ? 18.195 -6.154 -25.985 1.00 58.03 106 ILE A CA 1
ATOM 850 C C . ILE A 1 106 ? 17.150 -5.502 -25.061 1.00 58.03 106 ILE A C 1
ATOM 852 O O . ILE A 1 106 ? 17.430 -5.259 -23.890 1.00 58.03 106 ILE A O 1
ATOM 856 N N . GLN A 1 107 ? 15.904 -5.347 -25.522 1.00 53.88 107 GLN A N 1
ATOM 857 C CA . GLN A 1 107 ? 14.770 -4.914 -24.693 1.00 53.88 107 GLN A CA 1
ATOM 858 C C . GLN A 1 107 ? 14.390 -5.961 -23.619 1.00 53.88 107 GLN A C 1
ATOM 860 O O . GLN A 1 107 ? 13.984 -5.605 -22.512 1.00 53.88 107 GLN A O 1
ATOM 865 N N . ARG A 1 108 ? 14.548 -7.259 -23.927 1.00 55.34 108 ARG A N 1
ATOM 866 C CA . ARG A 1 108 ? 14.134 -8.395 -23.078 1.00 55.34 108 ARG A CA 1
ATOM 867 C C . ARG A 1 108 ? 14.940 -8.494 -21.779 1.00 55.34 108 ARG A C 1
ATOM 869 O O . ARG A 1 108 ? 14.356 -8.746 -20.728 1.00 55.34 108 ARG A O 1
ATOM 876 N N . ASN A 1 109 ? 16.250 -8.250 -21.821 1.00 60.03 109 ASN A N 1
ATOM 877 C CA . ASN A 1 109 ? 17.082 -8.274 -20.609 1.00 60.03 109 ASN A CA 1
ATOM 878 C C . ASN A 1 109 ? 16.806 -7.078 -19.683 1.00 60.03 109 ASN A C 1
ATOM 880 O O . ASN A 1 109 ? 16.851 -7.223 -18.463 1.00 60.03 109 ASN A O 1
ATOM 884 N N . HIS A 1 110 ? 16.463 -5.913 -20.241 1.00 66.12 110 HIS A N 1
ATOM 885 C CA . HIS A 1 110 ? 16.054 -4.751 -19.446 1.00 66.12 110 HIS A CA 1
ATOM 886 C C . HIS A 1 110 ? 14.687 -4.945 -18.784 1.00 66.12 110 HIS A C 1
ATOM 888 O O . HIS A 1 110 ? 14.495 -4.511 -17.650 1.00 66.12 110 HIS A O 1
ATOM 894 N N . PHE A 1 111 ? 13.774 -5.653 -19.453 1.00 70.56 111 PHE A N 1
ATOM 895 C CA . PHE A 1 111 ? 12.484 -6.035 -18.886 1.00 70.56 111 PHE A CA 1
ATOM 896 C C . PHE A 1 111 ? 12.645 -6.941 -17.653 1.00 70.56 111 PHE A C 1
ATOM 898 O O . PHE A 1 111 ? 12.152 -6.607 -16.579 1.00 70.56 111 PHE A O 1
ATOM 905 N N . TRP A 1 112 ? 13.411 -8.034 -17.763 1.00 71.25 112 TRP A N 1
ATOM 906 C CA . TRP A 1 112 ? 13.578 -8.992 -16.658 1.00 71.25 112 TRP A CA 1
ATOM 907 C C . TRP A 1 112 ? 14.269 -8.409 -15.425 1.00 71.25 112 TRP A C 1
ATOM 909 O O . TRP A 1 112 ? 13.922 -8.759 -14.294 1.00 71.25 112 TRP A O 1
ATOM 919 N N . LEU A 1 113 ? 15.228 -7.504 -15.619 1.00 77.38 113 LEU A N 1
ATOM 920 C CA . LEU A 1 113 ? 15.919 -6.877 -14.499 1.00 77.38 113 LEU A CA 1
ATOM 921 C C . LEU A 1 113 ? 15.012 -5.911 -13.724 1.00 77.38 113 LEU A C 1
ATOM 923 O O . LEU A 1 113 ? 15.015 -5.918 -12.493 1.00 77.38 113 LEU A O 1
ATOM 927 N N . PHE A 1 114 ? 14.228 -5.101 -14.438 1.00 80.44 114 PHE A N 1
ATOM 928 C CA . PHE A 1 114 ? 13.255 -4.200 -13.825 1.00 80.44 114 PHE A CA 1
ATOM 929 C C . PHE A 1 114 ? 12.174 -4.978 -13.066 1.00 80.44 114 PHE A C 1
ATOM 931 O O . PHE A 1 114 ? 11.899 -4.670 -11.905 1.00 80.44 114 PHE A O 1
ATOM 938 N N . GLU A 1 115 ? 11.628 -6.022 -13.691 1.00 79.38 115 GLU A N 1
ATOM 939 C CA . GLU A 1 115 ? 10.580 -6.865 -13.111 1.00 79.38 115 GLU A CA 1
ATOM 940 C C . GLU A 1 115 ? 11.051 -7.530 -11.810 1.00 79.38 115 GLU A C 1
ATOM 942 O O . GLU A 1 115 ? 10.378 -7.472 -10.780 1.00 79.38 115 GLU A O 1
ATOM 947 N N . THR A 1 116 ? 12.272 -8.074 -11.816 1.00 82.44 116 THR A N 1
ATOM 948 C CA . THR A 1 116 ? 12.865 -8.706 -10.629 1.00 82.44 116 THR A CA 1
ATOM 949 C C . THR A 1 116 ? 13.096 -7.692 -9.504 1.00 82.44 116 THR A C 1
ATOM 951 O O . THR A 1 116 ? 12.825 -7.984 -8.339 1.00 82.44 116 THR A O 1
ATOM 954 N N . PHE A 1 117 ? 13.562 -6.480 -9.824 1.00 84.75 117 PHE A N 1
ATOM 955 C CA . PHE A 1 117 ? 13.784 -5.436 -8.821 1.00 84.75 117 PHE A CA 1
ATOM 956 C C . PHE A 1 117 ? 12.474 -4.965 -8.177 1.00 84.75 117 PHE A C 1
ATOM 958 O O . PHE A 1 117 ? 12.391 -4.866 -6.950 1.00 84.75 117 PHE A O 1
ATOM 965 N N . MET A 1 118 ? 11.435 -4.730 -8.984 1.00 85.31 118 MET A N 1
ATOM 966 C CA . MET A 1 118 ? 10.118 -4.335 -8.478 1.00 85.31 118 MET A CA 1
ATOM 967 C C . MET A 1 118 ? 9.486 -5.429 -7.618 1.00 85.31 118 MET A C 1
ATOM 969 O O . MET A 1 118 ? 8.939 -5.133 -6.554 1.00 85.31 118 MET A O 1
ATOM 973 N N . PHE A 1 119 ? 9.643 -6.694 -8.009 1.00 89.06 119 PHE A N 1
ATOM 974 C CA . PHE A 1 119 ? 9.179 -7.827 -7.217 1.00 89.06 119 PHE A CA 1
ATOM 975 C C . PHE A 1 119 ? 9.872 -7.907 -5.845 1.00 89.06 119 PHE A C 1
ATOM 977 O O . PHE A 1 119 ? 9.203 -8.046 -4.819 1.00 89.06 119 PHE A O 1
ATOM 984 N N . ILE A 1 120 ? 11.200 -7.740 -5.792 1.00 86.75 120 ILE A N 1
ATOM 985 C CA . ILE A 1 120 ? 11.965 -7.758 -4.532 1.00 86.75 120 ILE A CA 1
ATOM 986 C C . ILE A 1 120 ? 11.557 -6.599 -3.614 1.00 86.75 120 ILE A C 1
ATOM 988 O O . ILE A 1 120 ? 11.330 -6.814 -2.420 1.00 86.75 120 ILE A O 1
ATOM 992 N N . LEU A 1 121 ? 11.423 -5.381 -4.151 1.00 86.00 121 LEU A N 1
ATOM 993 C CA . LEU A 1 121 ? 10.946 -4.233 -3.374 1.00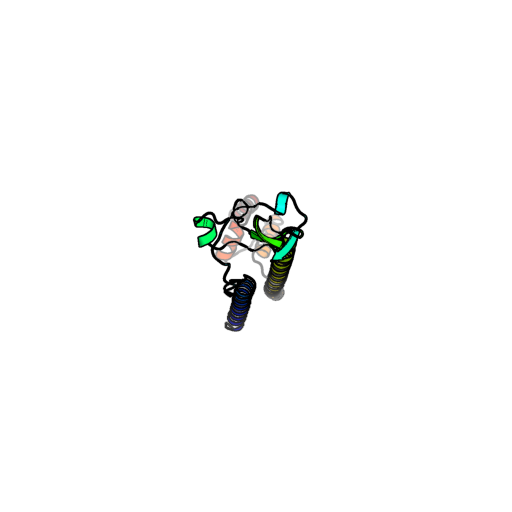 86.00 121 LEU A CA 1
ATOM 994 C C . LEU A 1 121 ? 9.526 -4.457 -2.838 1.00 86.00 121 LEU A C 1
ATOM 996 O O . LEU A 1 121 ? 9.252 -4.129 -1.681 1.00 86.00 121 LEU A O 1
ATOM 1000 N N . GLY A 1 122 ? 8.646 -5.061 -3.642 1.00 89.44 122 GLY A N 1
ATOM 1001 C CA . GLY A 1 122 ? 7.293 -5.438 -3.237 1.00 89.44 122 GLY A CA 1
ATOM 1002 C C . GLY A 1 122 ? 7.285 -6.427 -2.069 1.00 89.44 122 GLY A C 1
ATOM 1003 O O . GLY A 1 122 ? 6.656 -6.165 -1.042 1.00 89.44 122 GLY A O 1
ATOM 1004 N N . LEU A 1 123 ? 8.043 -7.526 -2.168 1.00 92.19 123 LEU A N 1
ATOM 1005 C CA . LEU A 1 123 ? 8.169 -8.509 -1.085 1.00 92.19 123 LEU A CA 1
ATOM 1006 C C . LEU A 1 123 ? 8.732 -7.884 0.192 1.00 92.19 123 LEU A C 1
ATOM 1008 O O . LEU A 1 123 ? 8.215 -8.118 1.287 1.00 92.19 123 LEU A O 1
ATOM 1012 N N . PHE A 1 124 ? 9.763 -7.051 0.061 1.00 88.12 124 PHE A N 1
ATOM 1013 C CA . PHE A 1 124 ? 10.353 -6.359 1.197 1.00 88.12 124 PHE A CA 1
ATOM 1014 C C . PHE A 1 124 ? 9.337 -5.439 1.884 1.00 88.12 124 PHE A C 1
ATOM 1016 O O . PHE A 1 124 ? 9.205 -5.478 3.110 1.00 88.12 124 PHE A O 1
ATOM 1023 N N . ALA A 1 125 ? 8.567 -4.656 1.125 1.00 89.19 125 ALA A N 1
ATOM 1024 C CA . ALA A 1 125 ? 7.514 -3.806 1.677 1.00 89.19 125 ALA A CA 1
ATOM 1025 C C . ALA A 1 125 ? 6.444 -4.626 2.421 1.00 89.19 125 ALA A C 1
ATOM 1027 O O . ALA A 1 125 ? 6.106 -4.292 3.559 1.00 89.19 125 ALA A O 1
ATOM 1028 N N . ILE A 1 126 ? 5.978 -5.737 1.838 1.00 92.81 126 ILE A N 1
ATOM 1029 C CA . ILE A 1 126 ? 4.991 -6.642 2.451 1.00 92.81 126 ILE A CA 1
ATOM 1030 C C . ILE A 1 126 ? 5.502 -7.193 3.786 1.00 92.81 126 ILE A C 1
ATOM 1032 O O . ILE A 1 126 ? 4.793 -7.149 4.793 1.00 92.81 126 ILE A O 1
ATOM 1036 N N . VAL A 1 127 ? 6.744 -7.679 3.830 1.00 92.00 127 VAL A N 1
ATOM 1037 C CA . VAL A 1 127 ? 7.351 -8.194 5.066 1.00 92.00 127 VAL A CA 1
ATOM 1038 C C . VAL A 1 127 ? 7.408 -7.103 6.136 1.00 92.00 127 VAL A C 1
ATOM 1040 O O . VAL A 1 127 ? 6.991 -7.338 7.271 1.00 92.00 127 VAL A O 1
ATOM 1043 N N . ASN A 1 128 ? 7.859 -5.896 5.786 1.00 84.38 128 ASN A N 1
ATOM 1044 C CA . ASN A 1 128 ? 7.933 -4.779 6.729 1.00 84.38 128 ASN A CA 1
ATOM 1045 C C . ASN A 1 128 ? 6.556 -4.394 7.290 1.00 84.38 128 ASN A C 1
ATOM 1047 O O . ASN A 1 128 ? 6.421 -4.192 8.501 1.00 84.38 128 ASN A O 1
ATOM 1051 N N . VAL A 1 129 ? 5.531 -4.325 6.436 1.00 93.25 129 VAL A N 1
ATOM 1052 C CA . VAL A 1 129 ? 4.149 -4.046 6.854 1.00 93.25 129 VAL A CA 1
ATOM 1053 C C . VAL A 1 129 ? 3.650 -5.132 7.803 1.00 93.25 129 VAL A C 1
ATOM 1055 O O . VAL A 1 129 ? 3.178 -4.810 8.891 1.00 93.25 129 VAL A O 1
ATOM 1058 N N . ASN A 1 130 ? 3.842 -6.407 7.464 1.00 89.44 130 ASN A N 1
ATOM 1059 C CA . ASN A 1 130 ? 3.405 -7.528 8.297 1.00 89.44 130 ASN A CA 1
ATOM 1060 C C . ASN A 1 130 ? 4.105 -7.566 9.662 1.00 89.44 130 ASN A C 1
ATOM 1062 O O . ASN A 1 130 ? 3.465 -7.820 10.682 1.00 89.44 130 ASN A O 1
ATOM 1066 N N . LEU A 1 131 ? 5.409 -7.286 9.715 1.00 87.94 131 LEU A N 1
ATOM 1067 C CA . LEU A 1 131 ? 6.146 -7.198 10.979 1.00 87.94 131 LEU A CA 1
ATOM 1068 C C . LEU A 1 131 ? 5.629 -6.052 11.853 1.00 87.94 131 LEU A C 1
ATOM 1070 O O . LEU A 1 131 ? 5.470 -6.215 13.065 1.00 87.94 131 LEU A O 1
ATOM 1074 N N . ARG A 1 132 ? 5.340 -4.898 11.245 1.00 91.56 132 ARG A N 1
ATOM 1075 C CA . ARG A 1 132 ? 4.776 -3.749 11.955 1.00 91.56 132 ARG A CA 1
ATOM 1076 C C . ARG A 1 132 ? 3.363 -4.033 12.457 1.00 91.56 132 ARG A C 1
ATOM 1078 O O . ARG A 1 132 ? 3.071 -3.691 13.600 1.00 91.56 132 ARG A O 1
ATOM 1085 N N . GLN A 1 133 ? 2.529 -4.671 11.640 1.00 87.12 133 GLN A N 1
ATOM 1086 C CA . GLN A 1 133 ? 1.174 -5.065 12.012 1.00 87.12 133 GLN A CA 1
ATOM 1087 C C . GLN A 1 133 ? 1.209 -6.003 13.224 1.00 87.12 133 GLN A C 1
ATOM 1089 O O . GLN A 1 133 ? 0.639 -5.680 14.260 1.00 87.12 133 GLN A O 1
ATOM 1094 N N . LYS A 1 134 ? 2.032 -7.061 13.173 1.00 90.75 134 LYS A N 1
ATOM 1095 C CA . LYS A 1 134 ? 2.235 -7.987 14.302 1.00 90.75 134 LYS A CA 1
ATOM 1096 C C . LYS A 1 134 ? 2.710 -7.284 15.578 1.00 90.75 134 LYS A C 1
ATOM 1098 O O . LYS A 1 134 ? 2.312 -7.657 16.682 1.00 90.75 134 LYS A O 1
ATOM 1103 N N . ALA A 1 135 ? 3.570 -6.272 15.454 1.00 89.00 135 ALA A N 1
ATOM 1104 C CA . ALA A 1 135 ? 4.034 -5.497 16.602 1.00 89.00 135 ALA A CA 1
ATOM 1105 C C . ALA A 1 135 ? 2.910 -4.655 17.233 1.00 89.00 135 ALA A C 1
ATOM 1107 O O . ALA A 1 135 ? 2.821 -4.584 18.460 1.00 89.00 135 ALA A O 1
ATOM 1108 N N . LEU A 1 136 ? 2.053 -4.039 16.413 1.00 90.25 136 LEU A N 1
ATOM 1109 C CA . LEU A 1 136 ? 0.890 -3.278 16.879 1.00 90.25 136 LEU A CA 1
ATOM 1110 C C . LEU A 1 136 ? -0.170 -4.193 17.506 1.00 90.25 136 LEU A C 1
ATOM 1112 O O . LEU A 1 136 ? -0.682 -3.870 18.578 1.00 90.25 136 LEU A O 1
ATOM 1116 N N . ASP A 1 137 ? -0.418 -5.363 16.917 1.00 91.38 137 ASP A N 1
ATOM 1117 C CA . ASP A 1 137 ? -1.361 -6.353 17.448 1.00 91.38 137 ASP A CA 1
ATOM 1118 C C . ASP A 1 137 ? -0.930 -6.837 18.836 1.00 91.38 137 ASP A C 1
ATOM 1120 O O . ASP A 1 137 ? -1.737 -6.896 19.766 1.00 91.38 137 ASP A O 1
ATOM 1124 N N . LYS A 1 138 ? 0.373 -7.086 19.036 1.00 90.25 138 LYS A N 1
ATOM 1125 C CA . LYS A 1 138 ? 0.906 -7.444 20.358 1.00 90.25 138 LYS A CA 1
ATOM 1126 C C . LYS A 1 138 ? 0.640 -6.348 21.395 1.00 90.25 138 LYS A C 1
ATOM 1128 O O . LYS A 1 138 ? 0.210 -6.651 22.508 1.00 90.25 138 LYS A O 1
ATOM 1133 N N . GLN A 1 139 ? 0.848 -5.079 21.031 1.00 91.38 139 GLN A N 1
ATOM 1134 C CA . GLN A 1 139 ? 0.563 -3.951 21.924 1.00 91.38 139 GLN A CA 1
ATOM 1135 C C . GLN A 1 139 ? -0.929 -3.842 22.259 1.00 91.38 139 GLN A C 1
ATOM 1137 O O . GLN A 1 139 ? -1.281 -3.547 23.402 1.00 91.38 139 GLN A O 1
ATOM 1142 N N . MET A 1 140 ? -1.813 -4.081 21.287 1.00 87.25 140 MET A N 1
ATOM 1143 C CA . MET A 1 140 ? -3.259 -4.077 21.507 1.00 87.25 140 MET A CA 1
ATOM 1144 C C . MET A 1 140 ? -3.677 -5.189 22.476 1.00 87.25 140 MET A C 1
ATOM 1146 O O . MET A 1 140 ? -4.396 -4.919 23.438 1.00 87.25 140 MET A O 1
ATOM 1150 N N . VAL A 1 141 ? -3.172 -6.411 22.290 1.00 88.94 141 VAL A N 1
ATOM 1151 C CA . VAL A 1 141 ? -3.476 -7.550 23.171 1.00 88.94 141 VAL A CA 1
ATOM 1152 C C . VAL A 1 141 ? -2.994 -7.295 24.600 1.00 88.94 141 VAL A C 1
ATOM 1154 O O . VAL A 1 141 ? -3.721 -7.575 25.552 1.00 88.94 141 VAL A O 1
ATOM 1157 N N . GLU A 1 142 ? -1.803 -6.720 24.785 1.00 90.56 142 GLU A N 1
ATOM 1158 C CA . GLU A 1 142 ? -1.317 -6.343 26.119 1.00 90.56 142 GLU A CA 1
ATOM 1159 C C . GLU A 1 142 ? -2.215 -5.290 26.788 1.00 90.56 142 GLU A C 1
ATOM 1161 O O . GLU A 1 142 ? -2.502 -5.393 27.984 1.00 90.56 142 GLU A O 1
ATOM 1166 N N . LYS A 1 143 ? -2.717 -4.306 26.027 1.00 89.44 143 LYS A N 1
ATOM 1167 C CA . LYS A 1 143 ? -3.682 -3.318 26.538 1.00 89.44 143 LYS A CA 1
ATOM 1168 C C . LYS A 1 143 ? -5.001 -3.971 26.955 1.00 89.44 143 LYS A C 1
ATOM 1170 O O . LYS A 1 143 ? -5.487 -3.667 28.045 1.00 89.44 143 LYS A O 1
ATOM 1175 N N . ILE A 1 144 ? -5.534 -4.885 26.143 1.00 88.75 144 ILE A N 1
ATOM 1176 C CA . ILE A 1 144 ? -6.759 -5.639 26.455 1.00 88.75 144 ILE A CA 1
ATOM 1177 C C . ILE A 1 144 ? -6.564 -6.459 27.735 1.00 88.75 144 ILE A C 1
ATOM 1179 O O . ILE A 1 144 ? -7.368 -6.359 28.658 1.00 88.75 144 ILE A O 1
ATOM 1183 N N . LYS A 1 145 ? -5.451 -7.196 27.857 1.00 88.44 145 LYS A N 1
ATOM 1184 C CA . LYS A 1 145 ? -5.135 -7.983 29.062 1.00 88.44 145 LYS A CA 1
ATOM 1185 C C . LYS A 1 145 ? -5.080 -7.119 30.322 1.00 88.44 145 LYS A C 1
ATOM 1187 O O . LYS A 1 145 ? -5.635 -7.504 31.346 1.00 88.44 145 LYS A O 1
ATOM 1192 N N . ARG A 1 146 ? -4.469 -5.929 30.252 1.00 86.19 146 ARG A N 1
ATOM 1193 C CA . ARG A 1 146 ? -4.447 -4.975 31.378 1.00 86.19 146 ARG A CA 1
ATOM 1194 C C . ARG A 1 146 ? -5.834 -4.432 31.723 1.00 86.19 146 ARG A C 1
ATOM 1196 O O . ARG A 1 146 ? -6.109 -4.190 32.894 1.00 86.19 146 ARG A O 1
ATOM 1203 N N . GLN A 1 147 ? -6.697 -4.197 30.735 1.00 84.19 147 GLN A N 1
ATOM 1204 C CA . GLN A 1 147 ? -8.082 -3.783 30.984 1.00 84.19 147 GLN A CA 1
ATOM 1205 C C . GLN A 1 147 ? -8.882 -4.894 31.677 1.00 84.19 147 GLN A C 1
ATOM 1207 O O . GLN A 1 147 ? -9.510 -4.625 32.696 1.00 84.19 147 GLN A O 1
ATOM 1212 N N . ILE A 1 148 ? -8.783 -6.139 31.200 1.00 83.56 148 ILE A N 1
ATOM 1213 C CA . ILE A 1 148 ? -9.457 -7.297 31.809 1.00 83.56 148 ILE A CA 1
ATOM 1214 C C . ILE A 1 148 ? -8.941 -7.551 33.231 1.00 83.56 148 ILE A C 1
ATOM 1216 O O . ILE A 1 148 ? -9.744 -7.712 34.140 1.00 83.56 148 ILE A O 1
ATOM 1220 N N . ALA A 1 149 ? -7.622 -7.526 33.454 1.00 77.75 149 ALA A N 1
ATOM 1221 C CA . ALA A 1 149 ? -7.039 -7.735 34.782 1.00 77.75 149 ALA A CA 1
ATOM 1222 C C . ALA A 1 149 ? -7.514 -6.688 35.808 1.00 77.75 149 ALA A C 1
ATOM 1224 O O . ALA A 1 149 ? -7.781 -7.031 36.956 1.00 77.75 149 ALA A O 1
ATOM 1225 N N . ARG A 1 150 ? -7.684 -5.423 35.394 1.00 75.88 150 ARG A N 1
ATOM 1226 C CA . ARG A 1 150 ? -8.269 -4.381 36.257 1.00 75.88 150 ARG A CA 1
ATOM 1227 C C . ARG A 1 150 ? -9.735 -4.662 36.596 1.00 75.88 150 ARG A C 1
ATOM 1229 O O . ARG A 1 150 ? -10.106 -4.538 37.756 1.00 75.88 150 ARG A O 1
ATOM 1236 N N . ASN A 1 151 ? -10.530 -5.109 35.622 1.00 74.81 151 ASN A N 1
ATOM 1237 C CA . ASN A 1 151 ? -11.920 -5.527 35.854 1.00 74.81 151 ASN A CA 1
ATOM 1238 C C . ASN A 1 151 ? -12.041 -6.834 36.666 1.00 74.81 151 ASN A C 1
ATOM 1240 O O . ASN A 1 151 ? -13.087 -7.088 37.258 1.00 74.81 151 ASN A O 1
ATOM 1244 N N . TYR A 1 152 ? -11.006 -7.681 36.687 1.00 73.69 152 TYR A N 1
ATOM 1245 C CA . TYR A 1 152 ? -10.974 -8.909 37.489 1.00 73.69 152 TYR A CA 1
ATOM 1246 C C . TYR A 1 152 ? -10.769 -8.618 38.982 1.00 73.69 152 TYR A C 1
ATOM 1248 O O . TYR A 1 152 ? -11.441 -9.217 39.813 1.00 73.69 152 TYR A O 1
ATOM 1256 N N . ILE A 1 153 ? -9.876 -7.681 39.326 1.00 66.12 153 ILE A N 1
ATOM 1257 C CA . ILE A 1 153 ? -9.576 -7.331 40.728 1.00 66.12 153 ILE A CA 1
ATOM 1258 C C . ILE A 1 153 ? -10.774 -6.649 41.399 1.00 66.12 153 ILE A C 1
ATOM 1260 O O . ILE A 1 153 ? -11.044 -6.886 42.573 1.00 66.12 153 ILE A O 1
ATOM 1264 N N . GLN A 1 154 ? -11.512 -5.825 40.653 1.00 62.00 154 GLN A N 1
ATOM 1265 C CA . GLN A 1 154 ? -12.722 -5.183 41.144 1.00 62.00 154 GLN A CA 1
ATOM 1266 C C . GLN A 1 154 ? -13.799 -5.249 40.061 1.00 62.00 154 GLN A C 1
ATOM 1268 O O . GLN A 1 154 ? -13.814 -4.446 39.128 1.00 62.00 154 GLN A O 1
ATOM 1273 N N . HIS A 1 155 ? -14.721 -6.203 40.197 1.00 64.38 155 HIS A N 1
ATOM 1274 C CA . HIS A 1 155 ? -15.876 -6.354 39.309 1.00 64.38 155 HIS A CA 1
ATOM 1275 C C . HIS A 1 155 ? -16.956 -5.294 39.615 1.00 64.38 155 HIS A C 1
ATOM 1277 O O . HIS A 1 155 ? -18.108 -5.606 39.898 1.00 64.38 155 HIS A O 1
ATOM 1283 N N . ALA A 1 156 ? -16.568 -4.017 39.623 1.00 66.62 156 ALA A N 1
ATOM 1284 C CA . ALA A 1 156 ? -17.443 -2.892 39.930 1.00 66.62 156 ALA A CA 1
ATOM 1285 C C . ALA A 1 156 ? -17.793 -2.134 38.645 1.00 66.62 156 ALA A C 1
ATOM 1287 O O . ALA A 1 156 ? -16.991 -1.369 38.113 1.00 66.62 156 ALA A O 1
ATOM 1288 N N . GLY A 1 157 ? -19.011 -2.345 38.148 1.00 78.62 157 GLY A N 1
ATOM 1289 C CA . GLY A 1 157 ? -19.601 -1.541 37.081 1.00 78.62 157 GLY A CA 1
ATOM 1290 C C . GLY A 1 157 ? -20.930 -0.965 37.548 1.00 78.62 157 GLY A C 1
ATOM 1291 O O . GLY A 1 157 ? -21.835 -1.723 37.882 1.00 78.62 157 GLY A O 1
ATOM 1292 N N . VAL A 1 158 ? -21.064 0.366 37.551 1.00 82.81 158 VAL A N 1
ATOM 1293 C CA . VAL A 1 158 ? -22.299 1.045 37.994 1.00 82.81 158 VAL A CA 1
ATOM 1294 C C . VAL A 1 158 ? -23.519 0.604 37.183 1.00 82.81 158 VAL A C 1
ATOM 1296 O O . VAL A 1 158 ? -24.600 0.468 37.747 1.00 82.81 158 VAL A O 1
ATOM 1299 N N . GLN A 1 159 ? -23.327 0.306 35.894 1.00 84.50 159 GLN A N 1
ATOM 1300 C CA . GLN A 1 159 ? -24.383 -0.226 35.031 1.00 84.50 159 GLN A CA 1
ATOM 1301 C C . GLN A 1 159 ? -25.047 -1.471 35.635 1.00 84.50 159 GLN A C 1
ATOM 1303 O O . GLN A 1 159 ? -26.263 -1.523 35.741 1.00 84.50 159 GLN A O 1
ATOM 1308 N N . TYR A 1 160 ? -24.258 -2.414 36.160 1.00 86.88 160 TYR A N 1
ATOM 1309 C CA . TYR A 1 160 ? -24.786 -3.654 36.728 1.00 86.88 160 TYR A CA 1
ATOM 1310 C C . TYR A 1 160 ? -25.565 -3.412 38.023 1.00 86.88 160 TYR A C 1
ATOM 1312 O O . TYR A 1 160 ? -26.527 -4.122 38.306 1.00 86.88 160 TYR A O 1
ATOM 1320 N N . ILE A 1 161 ? -25.153 -2.410 38.805 1.00 88.94 161 ILE A N 1
ATOM 1321 C CA . ILE A 1 161 ? -25.818 -2.049 40.059 1.00 88.94 161 ILE A CA 1
ATOM 1322 C C . ILE A 1 161 ? -27.187 -1.445 39.748 1.00 88.94 161 ILE A C 1
ATOM 1324 O O . ILE A 1 161 ? -28.190 -1.943 40.251 1.00 88.94 161 ILE A O 1
ATOM 1328 N N . LEU A 1 162 ? -27.239 -0.415 38.897 1.00 92.12 162 LEU A N 1
ATOM 1329 C CA . LEU A 1 162 ? -28.491 0.267 38.566 1.00 92.12 162 LEU A CA 1
ATOM 1330 C C . LEU A 1 162 ? -29.458 -0.668 37.831 1.00 92.12 162 LEU A C 1
ATOM 1332 O O . LEU A 1 162 ? -30.605 -0.778 38.251 1.00 92.12 162 LEU A O 1
ATOM 1336 N N . ASP A 1 163 ? -28.993 -1.438 36.844 1.00 89.38 163 ASP A N 1
ATOM 1337 C CA . ASP A 1 163 ? -29.844 -2.398 36.126 1.00 89.38 163 ASP A CA 1
ATOM 1338 C C . ASP A 1 163 ? -30.435 -3.457 37.074 1.00 89.38 163 ASP A C 1
ATOM 1340 O O . ASP A 1 163 ? -31.614 -3.815 36.982 1.00 89.38 163 ASP A O 1
ATOM 1344 N N . SER A 1 164 ? -29.639 -3.944 38.034 1.00 91.94 164 SER A N 1
ATOM 1345 C CA . SER A 1 164 ? -30.124 -4.899 39.031 1.00 91.94 164 SER A CA 1
ATOM 1346 C C . SER A 1 164 ? -31.126 -4.273 40.000 1.00 91.94 164 SER A C 1
ATOM 1348 O O . SER A 1 164 ? -32.084 -4.945 40.384 1.00 91.94 164 SER A O 1
ATOM 1350 N N . VAL A 1 165 ? -30.918 -3.018 40.404 1.00 93.38 165 VAL A N 1
ATOM 1351 C CA . VAL A 1 165 ? -31.827 -2.285 41.295 1.00 93.38 165 VAL A CA 1
ATOM 1352 C C . VAL A 1 165 ? -33.175 -2.065 40.626 1.00 93.38 165 VAL A C 1
ATOM 1354 O O . VAL A 1 165 ? -34.191 -2.388 41.231 1.00 93.38 165 VAL A O 1
ATOM 1357 N N . ILE A 1 166 ? -33.197 -1.587 39.378 1.00 92.44 166 ILE A N 1
ATOM 1358 C CA . ILE A 1 166 ? -34.451 -1.338 38.652 1.00 92.44 166 ILE A CA 1
ATOM 1359 C C . ILE A 1 166 ? -35.283 -2.617 38.572 1.00 92.44 166 ILE A C 1
ATOM 1361 O O . ILE A 1 166 ? -36.466 -2.603 38.894 1.00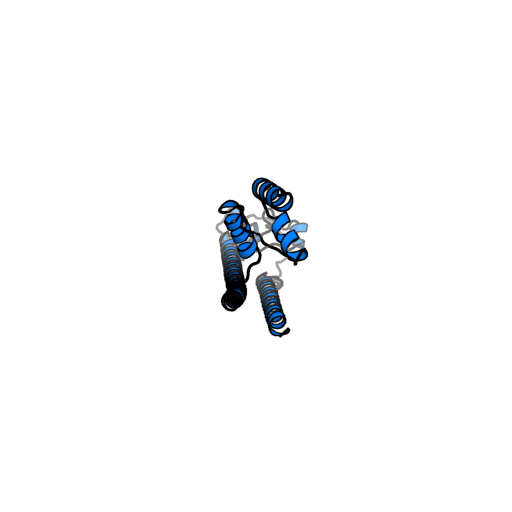 92.44 166 ILE A O 1
ATOM 1365 N N . ARG A 1 167 ? -34.655 -3.751 38.245 1.00 92.19 167 ARG A N 1
ATOM 1366 C CA . ARG A 1 167 ? -35.334 -5.053 38.236 1.00 92.19 167 ARG A CA 1
ATOM 1367 C C . ARG A 1 167 ? -35.828 -5.479 39.623 1.00 92.19 167 ARG A C 1
ATOM 1369 O O . ARG A 1 167 ? -36.870 -6.115 39.721 1.00 92.19 167 ARG A O 1
ATOM 1376 N N . ALA A 1 168 ? -35.084 -5.175 40.684 1.00 93.19 168 ALA A N 1
ATOM 1377 C CA . ALA A 1 168 ? -35.484 -5.521 42.044 1.00 93.19 168 ALA A CA 1
ATOM 1378 C C . ALA A 1 168 ? -36.666 -4.675 42.548 1.00 93.19 168 ALA A C 1
ATOM 1380 O O . ALA A 1 168 ? -37.497 -5.210 43.276 1.00 93.19 168 ALA A O 1
ATOM 1381 N N . LEU A 1 169 ? -36.743 -3.397 42.160 1.00 93.62 169 LEU A N 1
ATOM 1382 C CA . LEU A 1 169 ? -37.875 -2.509 42.457 1.00 93.62 169 LEU A CA 1
ATOM 1383 C C . LEU A 1 169 ? -39.130 -2.932 41.679 1.00 93.62 169 LEU A C 1
ATOM 1385 O O . LEU A 1 169 ? -40.206 -3.027 42.255 1.00 93.62 169 LEU A O 1
ATOM 1389 N N . ASP A 1 170 ? -38.970 -3.311 40.408 1.00 92.25 170 ASP A N 1
ATOM 1390 C CA . ASP A 1 170 ? -40.064 -3.799 39.550 1.00 92.25 170 ASP A CA 1
ATOM 1391 C C . ASP A 1 170 ? -40.723 -5.080 40.103 1.00 92.25 170 ASP A C 1
ATOM 1393 O O . ASP A 1 170 ? -41.912 -5.313 39.916 1.00 92.25 170 ASP A O 1
ATOM 1397 N N . GLN A 1 171 ? -39.955 -5.922 40.803 1.00 94.44 171 GLN A N 1
ATOM 1398 C CA . GLN A 1 171 ? -40.449 -7.177 41.380 1.00 94.44 171 GLN A CA 1
ATOM 1399 C C . GLN A 1 171 ? -41.168 -7.012 42.720 1.00 94.44 171 GLN A C 1
ATOM 1401 O O . GLN A 1 171 ? -41.936 -7.894 43.104 1.00 94.44 171 GLN A O 1
ATOM 1406 N N . ASN A 1 172 ? -40.874 -5.957 43.479 1.00 93.38 172 ASN A N 1
ATOM 1407 C CA . ASN A 1 172 ? -41.455 -5.758 44.800 1.00 93.38 172 ASN A CA 1
ATOM 1408 C C . ASN A 1 172 ? -41.583 -4.252 45.099 1.00 93.38 172 ASN A C 1
ATOM 1410 O O . ASN A 1 172 ? -40.557 -3.618 45.371 1.00 93.38 172 ASN A O 1
ATOM 1414 N N . PRO A 1 173 ? -42.816 -3.709 45.111 1.00 90.06 173 PRO A N 1
ATOM 1415 C CA . PRO A 1 173 ? -43.064 -2.275 45.265 1.00 90.06 173 PRO A CA 1
ATOM 1416 C C . PRO A 1 173 ? -42.760 -1.740 46.674 1.00 90.06 173 PRO A C 1
ATOM 1418 O O . PRO A 1 173 ? -42.585 -0.539 46.845 1.00 90.06 173 PRO A O 1
ATOM 1421 N N . ASP A 1 174 ? -42.630 -2.602 47.688 1.00 93.00 174 ASP A N 1
ATOM 1422 C CA . ASP A 1 174 ? -42.260 -2.174 49.045 1.00 93.00 174 ASP A CA 1
ATOM 1423 C C . ASP A 1 174 ? -40.754 -1.889 49.180 1.00 93.00 174 ASP A C 1
ATOM 1425 O O . ASP A 1 174 ? -40.291 -1.341 50.188 1.00 93.00 174 ASP A O 1
ATOM 1429 N N . ARG A 1 175 ? -39.947 -2.281 48.184 1.00 93.75 175 ARG A N 1
ATOM 1430 C CA . ARG A 1 175 ? -38.502 -2.052 48.204 1.00 93.75 175 ARG A CA 1
ATOM 1431 C C . ARG A 1 175 ? -38.196 -0.592 47.913 1.00 93.75 175 ARG A C 1
ATOM 1433 O O . ARG A 1 175 ? -38.714 0.002 46.978 1.00 93.75 175 ARG A O 1
ATOM 1440 N N . ARG A 1 176 ? -37.261 -0.035 48.679 1.00 92.88 176 ARG A N 1
ATOM 1441 C CA . ARG A 1 176 ? -36.740 1.320 48.476 1.00 92.88 176 ARG A CA 1
ATOM 1442 C C . ARG A 1 176 ? -35.236 1.271 48.261 1.00 92.88 176 ARG A C 1
ATOM 1444 O O . ARG A 1 176 ? -34.545 0.428 48.834 1.00 92.88 176 ARG A O 1
ATOM 1451 N N . PHE A 1 177 ? -34.726 2.176 47.435 1.00 94.19 177 PHE A N 1
ATOM 1452 C CA . PHE A 1 177 ? -33.303 2.296 47.137 1.00 94.19 177 PHE A CA 1
ATOM 1453 C C . PHE A 1 177 ? -32.913 3.771 47.039 1.00 94.19 177 PHE A C 1
ATOM 1455 O O . PHE A 1 177 ? -33.668 4.574 46.501 1.00 94.19 177 PHE A O 1
ATOM 1462 N N . ILE A 1 178 ? -31.731 4.123 47.546 1.00 93.38 178 ILE A N 1
ATOM 1463 C CA . ILE A 1 178 ? -31.187 5.485 47.495 1.00 93.38 178 ILE A CA 1
ATOM 1464 C C . ILE A 1 178 ? -29.858 5.437 46.744 1.00 93.38 178 ILE A C 1
ATOM 1466 O O . ILE A 1 178 ? -29.012 4.586 47.020 1.00 93.38 178 ILE A O 1
ATOM 1470 N N . TYR A 1 179 ? -29.662 6.370 45.812 1.00 94.12 179 TYR A N 1
ATOM 1471 C CA . TYR A 1 179 ? -28.427 6.525 45.049 1.00 94.12 179 TYR A CA 1
ATOM 1472 C C . TYR A 1 179 ? -27.941 7.972 45.112 1.00 94.12 179 TYR A C 1
ATOM 1474 O O . TYR A 1 179 ? -28.732 8.892 44.933 1.00 94.12 179 TYR A O 1
ATOM 1482 N N . VAL A 1 180 ? -26.647 8.172 45.366 1.00 93.50 180 VAL A N 1
ATOM 1483 C CA . VAL A 1 180 ? -26.091 9.503 45.676 1.00 93.50 180 VAL A CA 1
ATOM 1484 C C . VAL A 1 180 ? -25.249 10.065 44.528 1.00 93.50 180 VAL A C 1
ATOM 1486 O O . VAL A 1 180 ? -25.220 11.273 44.310 1.00 93.50 180 VAL A O 1
ATOM 1489 N N . GLU A 1 181 ? -24.588 9.208 43.746 1.00 95.12 181 GLU A N 1
ATOM 1490 C CA . GLU A 1 181 ? -23.572 9.659 42.792 1.00 95.12 181 GLU A CA 1
ATOM 1491 C C . GLU A 1 181 ? -24.135 10.071 41.428 1.00 95.12 181 GLU A C 1
ATOM 1493 O O . GLU A 1 181 ? -24.079 9.335 40.437 1.00 95.12 181 GLU A O 1
ATOM 1498 N N . ILE A 1 182 ? -24.637 11.304 41.361 1.00 92.44 182 ILE A N 1
ATOM 1499 C CA . ILE A 1 182 ? -25.320 11.867 40.186 1.00 92.44 182 ILE A CA 1
ATOM 1500 C C . ILE A 1 182 ? -24.485 11.776 38.901 1.00 92.44 182 ILE A C 1
ATOM 1502 O O . ILE A 1 182 ? -25.037 11.520 37.833 1.00 92.44 182 ILE A O 1
ATOM 1506 N N . GLY A 1 183 ? -23.156 11.914 38.975 1.00 93.44 183 GLY A N 1
ATOM 1507 C CA . GLY A 1 183 ? -22.288 11.821 37.794 1.00 93.44 183 GLY A CA 1
ATOM 1508 C C . GLY A 1 183 ? -22.326 10.444 37.120 1.00 93.44 183 GLY A C 1
ATOM 1509 O O . GLY A 1 183 ? -22.404 10.342 35.892 1.00 93.44 183 GLY A O 1
ATOM 1510 N N . PHE A 1 184 ? -22.326 9.371 37.913 1.00 91.25 184 PHE A N 1
ATOM 1511 C CA . PHE A 1 184 ? -22.452 8.015 37.385 1.00 91.25 184 PHE A CA 1
ATOM 1512 C C . PHE A 1 184 ? -23.886 7.705 36.945 1.00 91.25 184 PHE A C 1
ATOM 1514 O O . PHE A 1 184 ? -24.070 7.072 35.903 1.00 91.25 184 PHE A O 1
ATOM 1521 N N . PHE A 1 185 ? -24.887 8.205 37.678 1.00 93.44 185 PHE A N 1
ATOM 1522 C CA . PHE A 1 185 ? -26.294 8.070 37.299 1.00 93.44 185 PHE A CA 1
ATOM 1523 C C . PHE A 1 185 ? -26.590 8.737 35.953 1.00 93.44 185 PHE A C 1
ATOM 1525 O O . PHE A 1 185 ? -27.159 8.103 35.073 1.00 93.44 185 PHE A O 1
ATOM 1532 N N . TRP A 1 186 ? -26.138 9.977 35.743 1.00 93.62 186 TRP A N 1
ATOM 1533 C CA . TRP A 1 186 ? -26.322 10.709 34.486 1.00 93.62 186 TRP A CA 1
ATOM 1534 C C . TRP A 1 186 ? -25.715 9.968 33.292 1.00 93.62 186 TRP A C 1
ATOM 1536 O O . TRP A 1 186 ? -26.328 9.834 32.228 1.00 93.62 186 TRP A O 1
ATOM 1546 N N . ARG A 1 187 ? -24.508 9.424 33.477 1.00 92.44 187 ARG A N 1
ATOM 1547 C CA . ARG A 1 187 ? -23.834 8.649 32.436 1.00 92.44 187 ARG A CA 1
ATOM 1548 C C . ARG A 1 187 ? -24.591 7.361 32.106 1.00 92.44 187 ARG A C 1
ATOM 1550 O O . ARG A 1 187 ? -24.706 7.038 30.930 1.00 92.44 187 ARG A O 1
ATOM 1557 N N . TRP A 1 188 ? -25.145 6.667 33.100 1.00 93.81 188 TRP A N 1
ATOM 1558 C CA . TRP A 1 188 ? -26.016 5.510 32.872 1.00 93.81 188 TRP A CA 1
ATOM 1559 C C . TRP A 1 188 ? -27.335 5.917 32.193 1.00 93.81 188 TRP A C 1
ATOM 1561 O O . TRP A 1 188 ? -27.696 5.327 31.179 1.00 93.81 188 TRP A O 1
ATOM 1571 N N . TRP A 1 189 ? -27.990 6.980 32.670 1.00 92.62 189 TRP A N 1
ATOM 1572 C CA . TRP A 1 189 ? -29.259 7.521 32.165 1.00 92.62 189 TRP A CA 1
ATOM 1573 C C . TRP A 1 189 ? -29.216 7.888 30.680 1.00 92.62 189 TRP A C 1
ATOM 1575 O O . TRP A 1 189 ? -30.135 7.578 29.914 1.00 92.62 189 TRP A O 1
ATOM 1585 N N . SER A 1 190 ? -28.124 8.525 30.249 1.00 94.00 190 SER A N 1
ATOM 1586 C CA . SER A 1 190 ? -27.937 8.916 28.846 1.00 94.00 190 SER A CA 1
ATOM 1587 C C . SER A 1 190 ? -27.850 7.719 27.892 1.00 94.00 190 SER A C 1
ATOM 1589 O O . SER A 1 190 ? -28.191 7.863 26.722 1.00 94.00 190 SER A O 1
ATOM 1591 N N . GLN A 1 191 ? -27.476 6.537 28.393 1.00 92.56 191 GLN A N 1
ATOM 1592 C CA . GLN A 1 191 ? -27.351 5.298 27.618 1.00 92.56 191 GLN A CA 1
ATOM 1593 C C . GLN A 1 191 ? -28.620 4.426 27.640 1.00 92.56 191 GLN A C 1
ATOM 1595 O O . GLN A 1 191 ? -28.692 3.463 26.881 1.00 92.56 191 GLN A O 1
ATOM 1600 N N . GLN A 1 192 ? -29.615 4.746 28.478 1.00 93.31 192 GLN A N 1
ATOM 1601 C CA . GLN A 1 192 ? -30.847 3.958 28.605 1.00 93.31 192 GLN A CA 1
ATOM 1602 C C . GLN A 1 192 ? -31.868 4.234 27.498 1.00 93.31 192 GLN A C 1
ATOM 1604 O O . GLN A 1 192 ? -31.933 5.333 26.945 1.00 93.31 192 GLN A O 1
ATOM 1609 N N . THR A 1 193 ? -32.708 3.233 27.229 1.00 94.81 193 THR A N 1
ATOM 1610 C CA . THR A 1 193 ? -33.885 3.356 26.359 1.00 94.81 193 THR A CA 1
ATOM 1611 C C . THR A 1 193 ? -35.003 4.136 27.052 1.00 94.81 193 THR A C 1
ATOM 1613 O O . THR A 1 193 ? -35.072 4.180 28.283 1.00 94.81 193 THR A O 1
ATOM 1616 N N . ASP A 1 194 ? -35.921 4.712 26.272 1.00 94.62 194 ASP A N 1
ATOM 1617 C CA . ASP A 1 194 ? -37.023 5.517 26.820 1.00 94.62 194 ASP A CA 1
ATOM 1618 C C . ASP A 1 194 ? -37.913 4.710 27.780 1.00 94.62 194 ASP A C 1
ATOM 1620 O O . ASP A 1 194 ? -38.285 5.204 28.836 1.00 94.62 194 ASP A O 1
ATOM 1624 N N . THR A 1 195 ? -38.111 3.414 27.512 1.00 94.19 195 THR A N 1
ATOM 1625 C CA . THR A 1 195 ? -38.856 2.504 28.405 1.00 94.19 195 THR A CA 1
ATOM 1626 C C . THR A 1 195 ? -38.270 2.400 29.819 1.00 94.19 195 THR A C 1
ATOM 1628 O O . THR A 1 195 ? -39.006 2.467 30.801 1.00 94.19 195 THR A O 1
ATOM 1631 N N . ILE A 1 196 ? -36.944 2.256 29.946 1.00 92.38 196 ILE A N 1
ATOM 1632 C CA . ILE A 1 196 ? -36.265 2.188 31.248 1.00 92.38 196 ILE A CA 1
ATOM 1633 C C . ILE A 1 196 ? -36.347 3.553 31.931 1.00 92.38 196 ILE A C 1
ATOM 1635 O O . ILE A 1 196 ? -36.581 3.627 33.135 1.00 92.38 196 ILE A O 1
ATOM 1639 N N . ARG A 1 197 ? -36.188 4.642 31.168 1.00 94.25 197 ARG A N 1
ATOM 1640 C CA . ARG A 1 197 ? -36.291 6.003 31.704 1.00 94.25 197 ARG A CA 1
ATOM 1641 C C . ARG A 1 197 ? -37.669 6.277 32.290 1.00 94.25 197 ARG A C 1
ATOM 1643 O O . ARG A 1 197 ? -37.761 6.837 33.378 1.00 94.25 197 ARG A O 1
ATOM 1650 N N . ASP A 1 198 ? -38.725 5.855 31.613 1.00 94.69 198 ASP A N 1
ATOM 1651 C CA . ASP A 1 198 ? -40.086 6.059 32.099 1.00 94.69 198 ASP A CA 1
ATOM 1652 C C . ASP A 1 198 ? -40.368 5.228 33.355 1.00 94.69 198 ASP A C 1
ATOM 1654 O O . ASP A 1 198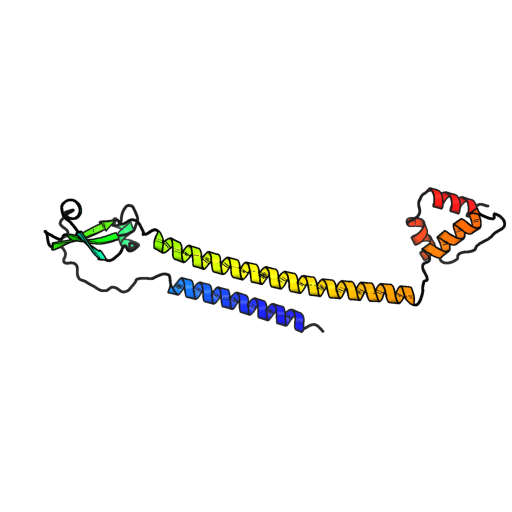 ? -40.905 5.771 34.320 1.00 94.69 198 ASP A O 1
ATOM 1658 N N . LYS A 1 199 ? -39.885 3.977 33.424 1.00 92.69 199 LYS A N 1
ATOM 1659 C CA . LYS A 1 199 ? -39.941 3.171 34.659 1.00 92.69 199 LYS A CA 1
ATOM 1660 C C . LYS A 1 199 ? -39.234 3.843 35.835 1.00 92.69 199 LYS A C 1
ATOM 1662 O O . LYS A 1 199 ? -39.771 3.918 36.931 1.00 92.69 199 LYS A O 1
ATOM 1667 N N . VAL A 1 200 ? -38.026 4.357 35.621 1.00 93.81 200 VAL A N 1
ATOM 1668 C CA . VAL A 1 200 ? -37.278 5.041 36.687 1.00 93.81 200 VAL A CA 1
ATOM 1669 C C . VAL A 1 200 ? -37.983 6.324 37.121 1.00 93.81 200 VAL A C 1
ATOM 1671 O O . VAL A 1 200 ? -38.033 6.602 38.312 1.00 93.81 200 VAL A O 1
ATOM 1674 N N . ARG A 1 201 ? -38.549 7.099 36.184 1.00 94.62 201 ARG A N 1
ATOM 1675 C CA . ARG A 1 201 ? -39.362 8.279 36.524 1.00 94.62 201 ARG A CA 1
ATOM 1676 C C . ARG A 1 201 ? -40.565 7.894 37.372 1.00 94.62 201 ARG A C 1
ATOM 1678 O O . ARG A 1 201 ? -40.858 8.600 38.327 1.00 94.62 201 ARG A O 1
ATOM 1685 N N . GLN A 1 202 ? -41.227 6.786 37.044 1.00 93.25 202 GLN A N 1
ATOM 1686 C CA . GLN A 1 202 ? -42.317 6.253 37.851 1.00 93.25 202 GLN A CA 1
ATOM 1687 C C . GLN A 1 202 ? -41.838 5.933 39.275 1.00 93.25 202 GLN A C 1
ATOM 1689 O O . GLN A 1 202 ? -42.389 6.490 40.215 1.00 93.25 202 GLN A O 1
ATOM 1694 N N . PHE A 1 203 ? -40.758 5.160 39.440 1.00 92.31 203 PHE A N 1
ATOM 1695 C CA . PHE A 1 203 ? -40.223 4.802 40.765 1.00 92.31 203 PHE A CA 1
ATOM 1696 C C . PHE A 1 203 ? -39.739 5.991 41.607 1.00 92.31 203 PHE A C 1
ATOM 1698 O O . PHE A 1 203 ? -39.637 5.878 42.822 1.00 92.31 203 PHE A O 1
ATOM 1705 N N . VAL A 1 204 ? -39.386 7.115 40.980 1.00 92.06 204 VAL A N 1
ATOM 1706 C CA . VAL A 1 204 ? -39.000 8.347 41.690 1.00 92.06 204 VAL A CA 1
ATOM 1707 C C . VAL A 1 204 ? -40.224 9.157 42.132 1.00 92.06 204 VAL A C 1
ATOM 1709 O O . VAL A 1 204 ? -40.127 9.919 43.092 1.00 92.06 204 VAL A O 1
ATOM 1712 N N . ASN A 1 205 ? -41.348 9.018 41.427 1.00 89.81 205 ASN A N 1
ATOM 1713 C CA . ASN A 1 205 ? -42.578 9.770 41.680 1.00 89.81 205 ASN A CA 1
ATOM 1714 C C . ASN A 1 205 ? -43.566 9.042 42.616 1.00 89.81 205 ASN A C 1
ATOM 1716 O O . ASN A 1 205 ? -44.537 9.669 43.042 1.00 89.81 205 ASN A O 1
ATOM 1720 N N . GLU A 1 206 ? -43.348 7.752 42.892 1.00 80.00 206 GLU A N 1
ATOM 1721 C CA . GLU A 1 206 ? -44.081 6.924 43.872 1.00 80.00 206 GLU A CA 1
ATOM 1722 C C . GLU A 1 206 ? -43.607 7.154 45.319 1.00 80.00 206 GLU A C 1
ATOM 1724 O O . GLU A 1 206 ? -44.478 7.206 46.219 1.00 80.00 206 GLU A O 1
#

Sequence (206 aa):
MFDIVTRRRIIFFLFAVFFVILSILFFARIIPSYSKHASLTIDDKQQISECYLTEPIDIITSCQKCTSYERRSKANGCLPTGYKEIVLCSKSIIKTVRSCQIPAHIQRNHFWLFETFMFILGLFAIVNVNLRQKALDKQMVEKIKRQIARNYIQHAGVQYILDSVIRALDQNPDRRFIYVEIGFFWRWWSQQTDTIRDKVRQFVNE